Protein AF-A0A4U0TTT6-F1 (afdb_monomer)

Foldseek 3Di:
DPPPPQDFDKDKDFAFDADPDDDPPPDDQAPDDDVPDPVSVVRGDPVSVCVVRNHGPDMDMDGGGPFKDKDAQQFQPQEDAPPDPGAGFRIWIFTFLVSDDPVVSVVLVVLRHNHRLAGRDPGTGQTQEGEHEDEDPDDLVVRVVSQCRVVVSSQVNVLVVCCVPANCPGPVSVVQAPDQRHWYWGDYPPDIDIDGDGHHDDDPPPPDDDDDDDDD

Organism: NCBI:txid329885

pLDDT: mean 70.49, std 16.92, range [26.78, 95.12]

Structure (mmCIF, N/CA/C/O backbone):
data_AF-A0A4U0TTT6-F1
#
_entry.id   AF-A0A4U0TTT6-F1
#
loop_
_atom_site.group_PDB
_atom_site.id
_atom_site.type_symbol
_atom_site.label_atom_id
_atom_site.label_alt_id
_atom_site.label_comp_id
_atom_site.label_asym_id
_atom_site.label_entity_id
_atom_site.label_seq_id
_atom_site.pdbx_PDB_ins_code
_atom_site.Cartn_x
_atom_site.Cartn_y
_atom_site.Cartn_z
_atom_site.occupancy
_atom_site.B_iso_or_equiv
_atom_site.auth_seq_id
_atom_site.auth_comp_id
_atom_site.auth_asym_id
_atom_site.auth_atom_id
_atom_site.pdbx_PDB_model_num
ATOM 1 N N . MET A 1 1 ? -10.712 29.865 -13.282 1.00 30.67 1 MET A N 1
ATOM 2 C CA . MET A 1 1 ? -10.961 28.635 -14.059 1.00 30.67 1 MET A CA 1
ATOM 3 C C . MET A 1 1 ? -11.487 27.604 -13.087 1.00 30.67 1 MET A C 1
ATOM 5 O O . MET A 1 1 ? -10.762 27.211 -12.186 1.00 30.67 1 MET A O 1
ATOM 9 N N . THR A 1 2 ? -12.772 27.286 -13.191 1.00 28.33 2 THR A N 1
ATOM 10 C CA . THR A 1 2 ? -13.423 26.184 -12.476 1.00 28.33 2 THR A CA 1
ATOM 11 C C . THR A 1 2 ? -12.674 24.895 -12.798 1.00 28.33 2 THR A C 1
ATOM 13 O O . THR A 1 2 ? -12.547 24.550 -13.972 1.00 28.33 2 THR A O 1
ATOM 16 N N . GLY A 1 3 ? -12.092 24.268 -11.772 1.00 35.72 3 GLY A N 1
ATOM 17 C CA . GLY A 1 3 ? -11.336 23.026 -11.905 1.00 35.72 3 GLY A CA 1
ATOM 18 C C . GLY A 1 3 ? -12.188 21.958 -12.578 1.00 35.72 3 GLY A C 1
ATOM 19 O O . GLY A 1 3 ? -13.399 21.916 -12.368 1.00 35.72 3 GLY A O 1
ATOM 20 N N . LEU A 1 4 ? -11.554 21.142 -13.421 1.00 39.94 4 LEU A N 1
ATOM 21 C CA . LEU A 1 4 ? -12.125 19.883 -13.886 1.00 39.94 4 LEU A CA 1
ATOM 22 C C . LEU A 1 4 ? -12.712 19.176 -12.664 1.00 39.94 4 LEU A C 1
ATOM 24 O O . LEU A 1 4 ? -11.971 18.826 -11.751 1.00 39.94 4 LEU A O 1
ATOM 28 N N . ASN A 1 5 ? -14.040 19.092 -12.613 1.00 41.72 5 ASN A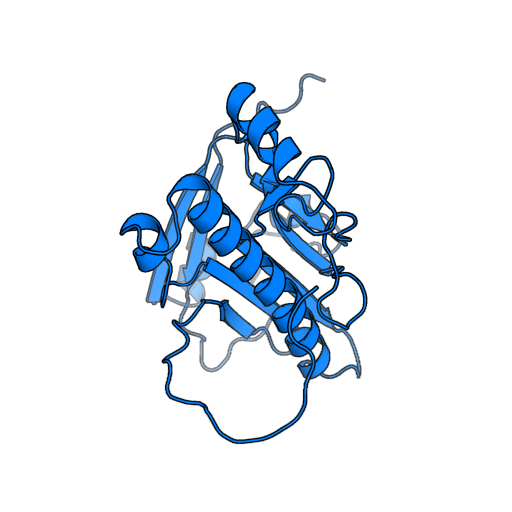 N 1
ATOM 29 C CA . ASN A 1 5 ? -14.749 18.428 -11.533 1.00 41.72 5 ASN A CA 1
ATOM 30 C C . ASN A 1 5 ? -14.161 17.024 -11.369 1.00 41.72 5 ASN A C 1
ATOM 32 O O . ASN A 1 5 ? -14.009 16.331 -12.372 1.00 41.72 5 ASN A O 1
ATOM 36 N N . ASP A 1 6 ? -13.843 16.643 -10.130 1.00 51.12 6 ASP A N 1
ATOM 37 C CA . ASP A 1 6 ? -13.525 15.278 -9.706 1.00 51.12 6 ASP A CA 1
ATOM 38 C C . ASP A 1 6 ? -14.634 14.326 -10.177 1.00 51.12 6 ASP A C 1
ATOM 40 O O . ASP A 1 6 ? -15.647 14.118 -9.505 1.00 51.12 6 ASP A O 1
ATOM 44 N N . ILE A 1 7 ? -14.478 13.776 -11.377 1.00 52.84 7 ILE A N 1
ATOM 45 C CA . ILE A 1 7 ? -15.320 12.692 -11.874 1.00 52.84 7 ILE A CA 1
ATOM 46 C C . ILE A 1 7 ? -14.776 11.406 -11.245 1.00 52.84 7 ILE A C 1
ATOM 48 O O . ILE A 1 7 ? -13.580 11.296 -10.984 1.00 52.84 7 ILE A O 1
ATOM 52 N N . ALA A 1 8 ? -15.629 10.422 -10.966 1.00 54.25 8 ALA A N 1
ATOM 53 C CA . ALA A 1 8 ? -15.164 9.137 -10.454 1.00 54.25 8 ALA A CA 1
ATOM 54 C C . ALA A 1 8 ? -14.109 8.529 -11.395 1.00 54.25 8 ALA A C 1
ATOM 56 O O . ALA A 1 8 ? -14.378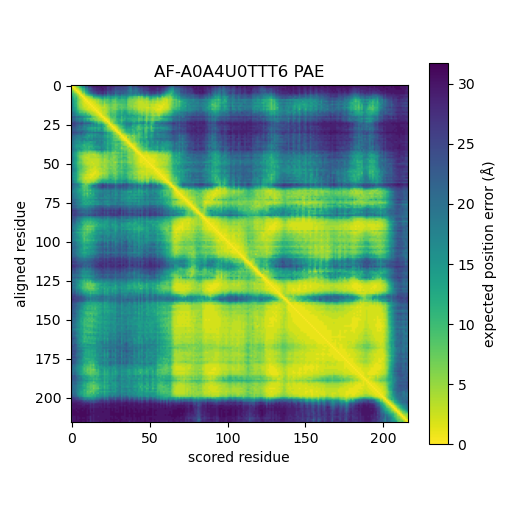 8.305 -12.577 1.00 54.25 8 ALA A O 1
ATOM 57 N N . HIS A 1 9 ? -12.914 8.268 -10.867 1.00 55.91 9 HIS A N 1
ATOM 58 C CA . HIS A 1 9 ? -11.825 7.656 -11.613 1.00 55.91 9 HIS A CA 1
ATOM 59 C C . HIS A 1 9 ? -11.812 6.156 -11.311 1.00 55.91 9 HIS A C 1
ATOM 61 O O . HIS A 1 9 ? -11.867 5.725 -10.161 1.00 55.91 9 HIS A O 1
ATOM 67 N N . THR A 1 10 ? -11.761 5.340 -12.360 1.00 61.38 10 THR A N 1
ATOM 68 C CA . THR A 1 10 ? -11.568 3.896 -12.206 1.00 61.38 10 THR A CA 1
ATOM 69 C C . THR A 1 10 ? -10.085 3.605 -12.321 1.00 61.38 10 THR A C 1
ATOM 71 O O . THR A 1 10 ? -9.494 3.814 -13.380 1.00 61.38 10 THR A O 1
ATOM 74 N N . TYR A 1 11 ? -9.487 3.128 -11.234 1.00 65.38 11 TYR A N 1
ATOM 75 C CA . TYR A 1 11 ? -8.113 2.646 -11.249 1.00 65.38 11 TYR A CA 1
ATOM 76 C C . TYR A 1 11 ? -8.135 1.159 -11.573 1.00 65.38 11 TYR A C 1
ATOM 78 O O . TYR A 1 11 ? -8.713 0.380 -10.822 1.00 65.38 11 TYR A O 1
ATOM 86 N N . ALA A 1 12 ? -7.525 0.773 -12.689 1.00 64.31 12 ALA A N 1
ATOM 87 C CA . ALA A 1 12 ? -7.397 -0.619 -13.097 1.00 64.31 12 ALA A CA 1
ATOM 88 C C . ALA A 1 12 ? -5.929 -1.047 -13.030 1.00 64.31 12 ALA A C 1
ATOM 90 O O . ALA A 1 12 ? -5.052 -0.391 -13.596 1.00 64.31 12 ALA A O 1
ATOM 91 N N . PHE A 1 13 ? -5.675 -2.151 -12.338 1.00 71.56 13 PHE A N 1
ATOM 92 C CA . PHE A 1 13 ? -4.390 -2.827 -12.293 1.00 71.56 13 PHE A CA 1
ATOM 93 C C . PHE A 1 13 ? -4.430 -4.004 -13.257 1.00 71.56 13 PHE A C 1
ATOM 95 O O . PHE A 1 13 ? -5.301 -4.864 -13.158 1.00 71.56 13 PHE A O 1
ATOM 102 N N . TYR A 1 14 ? -3.466 -4.051 -14.171 1.00 70.44 14 TYR A N 1
ATOM 103 C CA . TYR A 1 14 ? -3.305 -5.147 -15.118 1.00 70.44 14 TYR A CA 1
ATOM 104 C C . TYR A 1 14 ? -1.979 -5.849 -14.850 1.00 70.44 14 TYR A C 1
ATOM 106 O O . TYR A 1 14 ? -0.920 -5.221 -14.882 1.00 70.44 14 TYR A O 1
ATOM 114 N N . LEU A 1 15 ? -2.039 -7.154 -14.598 1.00 74.31 15 LEU A N 1
ATOM 115 C CA . LEU A 1 15 ? -0.875 -8.027 -14.562 1.00 74.31 15 LEU A CA 1
ATOM 116 C C . LEU A 1 15 ? -0.721 -8.665 -15.939 1.00 74.31 15 LEU A C 1
ATOM 118 O O . LEU A 1 15 ? -1.573 -9.443 -16.367 1.00 74.31 15 LEU A O 1
ATOM 122 N N . LEU A 1 16 ? 0.358 -8.324 -16.632 1.00 75.25 16 LEU A N 1
ATOM 123 C CA . LEU A 1 16 ? 0.606 -8.745 -18.009 1.00 75.25 16 LEU A CA 1
ATOM 124 C C . LEU A 1 16 ? 1.726 -9.790 -18.048 1.00 75.25 16 LEU A C 1
ATOM 126 O O . LEU A 1 16 ? 2.652 -9.708 -17.234 1.00 75.25 16 LEU A O 1
ATOM 130 N N . PRO A 1 17 ? 1.655 -10.772 -18.966 1.00 70.31 17 PRO A N 1
ATOM 131 C CA . PRO A 1 17 ? 2.768 -11.683 -19.185 1.00 70.31 17 PRO A CA 1
ATOM 132 C C . PRO A 1 17 ? 3.961 -10.869 -19.683 1.00 70.31 17 PRO A C 1
ATOM 134 O O . PRO A 1 17 ? 3.810 -10.023 -20.561 1.00 70.31 17 PRO A O 1
ATOM 137 N N . GLN A 1 18 ? 5.144 -11.098 -19.116 1.00 69.38 18 GLN A N 1
ATOM 138 C CA . GLN A 1 18 ? 6.355 -10.455 -19.610 1.00 69.38 18 GLN A CA 1
ATOM 139 C C . GLN A 1 18 ? 6.799 -11.162 -20.901 1.00 69.38 18 GLN A C 1
ATOM 141 O O . GLN A 1 18 ? 7.086 -12.358 -20.845 1.00 69.38 18 GLN A O 1
ATOM 146 N N . PRO A 1 19 ? 6.876 -10.467 -22.052 1.00 67.94 19 PRO A N 1
ATOM 147 C CA . PRO A 1 19 ? 7.410 -11.058 -23.274 1.00 67.94 19 PRO A CA 1
ATOM 148 C C . PRO A 1 19 ? 8.896 -11.394 -23.119 1.00 67.94 19 PRO A C 1
ATOM 150 O O . PRO A 1 19 ? 9.637 -10.632 -22.493 1.00 67.94 19 PRO A O 1
ATOM 153 N N . ASP A 1 20 ? 9.350 -12.461 -23.781 1.00 66.56 20 ASP A N 1
ATOM 154 C CA . ASP A 1 20 ? 10.756 -12.900 -23.761 1.00 66.56 20 ASP A CA 1
ATOM 155 C C . ASP A 1 20 ? 11.745 -11.798 -24.202 1.00 66.56 20 ASP A C 1
ATOM 157 O O . ASP A 1 20 ? 12.902 -11.802 -23.793 1.00 66.56 20 ASP A O 1
ATOM 161 N N . ASN A 1 21 ? 11.286 -10.816 -24.992 1.00 61.28 21 ASN A N 1
ATOM 162 C C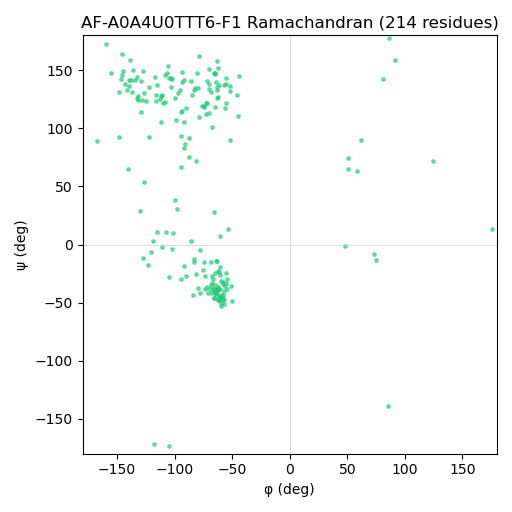A . ASN A 1 21 ? 12.080 -9.694 -25.508 1.00 61.28 21 ASN A CA 1
ATOM 163 C C . ASN A 1 21 ? 11.443 -8.323 -25.205 1.00 61.28 21 ASN A C 1
ATOM 165 O O . ASN A 1 21 ? 11.227 -7.507 -26.102 1.00 61.28 21 ASN A O 1
ATOM 169 N N . PHE A 1 22 ? 11.127 -8.044 -23.939 1.00 57.69 22 PHE A N 1
ATOM 170 C CA . PHE A 1 22 ? 10.598 -6.734 -23.547 1.00 57.69 22 PHE A CA 1
ATOM 171 C C . PHE A 1 22 ? 11.708 -5.674 -23.421 1.00 57.69 22 PHE A C 1
ATOM 173 O O . PHE A 1 22 ? 12.510 -5.710 -22.489 1.00 57.69 22 PHE A O 1
ATOM 180 N N . THR A 1 23 ? 11.747 -4.699 -24.338 1.00 55.53 23 THR A N 1
ATOM 181 C CA . THR A 1 23 ? 12.685 -3.560 -24.283 1.00 55.53 23 THR A CA 1
ATOM 182 C C . THR A 1 23 ? 11.966 -2.215 -24.437 1.00 55.53 23 THR A C 1
ATOM 184 O O . THR A 1 23 ? 11.431 -1.870 -25.493 1.00 55.53 23 THR A O 1
ATOM 187 N N . LEU A 1 24 ? 11.985 -1.415 -23.366 1.00 52.53 24 LEU A N 1
ATOM 188 C CA . LEU A 1 24 ? 11.676 0.020 -23.407 1.00 52.53 2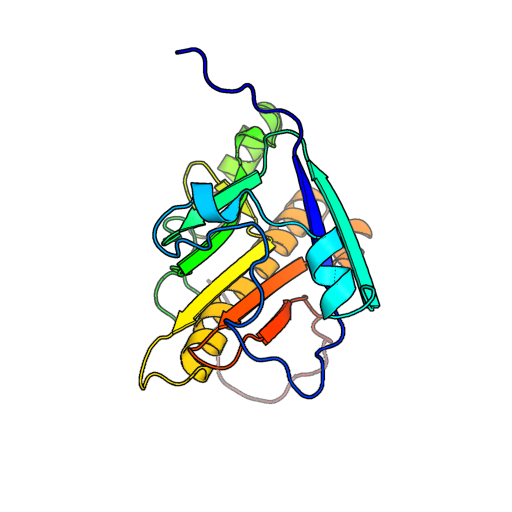4 LEU A CA 1
ATOM 189 C C . LEU A 1 24 ? 12.862 0.720 -24.104 1.00 52.53 24 LEU A C 1
ATOM 191 O O . LEU A 1 24 ? 13.983 0.545 -23.627 1.00 52.53 24 LEU A O 1
ATOM 195 N N . PRO A 1 25 ? 12.683 1.450 -25.229 1.00 53.69 25 PRO A N 1
ATOM 196 C CA . PRO A 1 25 ? 11.592 2.395 -25.480 1.00 53.69 25 PRO A CA 1
ATOM 197 C C . PRO A 1 25 ? 10.874 2.198 -26.835 1.00 53.69 25 PRO A C 1
ATOM 199 O O . PRO A 1 25 ? 10.401 3.166 -27.420 1.00 53.69 25 PRO A O 1
ATOM 202 N N . SER A 1 26 ? 10.818 0.981 -27.383 1.00 48.72 26 SER A N 1
ATOM 203 C CA . SER A 1 26 ? 10.314 0.779 -28.757 1.00 48.72 26 SER A CA 1
ATOM 204 C C . SER A 1 26 ? 8.811 1.037 -28.946 1.00 48.72 26 SER A C 1
ATOM 206 O O . SER A 1 26 ? 8.369 1.194 -30.083 1.00 48.72 26 SER A O 1
ATOM 208 N N . TRP A 1 27 ? 8.030 1.117 -27.864 1.00 54.12 27 TRP A N 1
ATOM 209 C CA . TRP A 1 27 ? 6.578 1.254 -27.931 1.00 54.12 27 TRP A CA 1
ATOM 210 C C . TRP A 1 27 ? 6.115 2.642 -27.472 1.00 54.12 27 TRP A C 1
ATOM 212 O O . TRP A 1 27 ? 6.364 3.089 -26.350 1.00 54.12 27 TRP A O 1
ATOM 222 N N . ASP A 1 28 ? 5.425 3.338 -28.372 1.00 55.56 28 ASP A N 1
ATOM 223 C CA . ASP A 1 28 ? 4.830 4.646 -28.132 1.00 55.56 28 ASP A CA 1
ATOM 224 C C . ASP A 1 28 ? 3.385 4.470 -27.660 1.00 55.56 28 ASP A C 1
ATOM 226 O O . ASP A 1 28 ? 2.428 4.536 -28.433 1.00 55.56 28 ASP A O 1
ATOM 230 N N . ALA A 1 29 ? 3.242 4.221 -26.361 1.00 53.25 29 ALA A N 1
ATOM 231 C CA . ALA A 1 29 ? 1.991 3.943 -25.661 1.00 53.25 29 ALA A CA 1
ATOM 232 C C . ALA A 1 29 ? 0.924 5.061 -25.708 1.00 53.25 29 ALA A C 1
ATOM 234 O O . ALA A 1 29 ? -0.061 4.981 -24.972 1.00 53.25 29 ALA A O 1
ATOM 235 N N . GLY A 1 30 ? 1.137 6.124 -26.493 1.00 52.53 30 GLY A N 1
ATOM 236 C CA . GLY A 1 30 ? 0.323 7.339 -26.448 1.00 52.53 30 GLY A CA 1
ATOM 237 C C . GLY A 1 30 ? 0.748 8.518 -27.334 1.00 52.53 30 GLY A C 1
ATOM 238 O O . GLY A 1 30 ? 0.228 9.613 -27.138 1.00 52.53 30 GLY A O 1
ATOM 239 N N . ARG A 1 31 ? 1.656 8.348 -28.304 1.00 50.28 31 ARG A N 1
ATOM 240 C CA . ARG A 1 31 ? 2.187 9.414 -29.182 1.00 50.28 31 ARG A CA 1
ATOM 241 C C . ARG A 1 31 ? 2.865 10.571 -28.454 1.00 50.28 31 ARG A C 1
ATOM 243 O O . ARG A 1 31 ? 2.441 11.718 -28.567 1.00 50.28 31 ARG A O 1
ATOM 250 N N . GLY A 1 32 ? 3.955 10.265 -27.753 1.00 52.38 32 GLY A N 1
ATOM 251 C CA . GLY A 1 32 ? 4.847 11.266 -27.161 1.00 52.38 32 GLY A CA 1
ATOM 252 C C . GLY A 1 32 ? 5.046 11.078 -25.665 1.00 52.38 32 GLY A C 1
ATOM 253 O O . GLY A 1 32 ? 4.577 11.876 -24.854 1.00 52.38 32 GLY A O 1
ATOM 254 N N . TYR A 1 33 ? 5.785 10.034 -25.290 1.00 47.34 33 TYR A N 1
ATOM 255 C CA . TYR A 1 33 ? 6.243 9.858 -23.917 1.00 47.34 33 TYR A CA 1
ATOM 256 C C . TYR A 1 33 ? 7.266 10.950 -23.558 1.00 47.34 33 TYR A C 1
ATOM 258 O O . TYR A 1 33 ? 8.436 10.881 -23.931 1.00 47.34 33 TYR A O 1
ATOM 266 N N . ASN A 1 34 ? 6.822 11.979 -22.831 1.00 50.12 34 ASN A N 1
ATOM 267 C CA . ASN A 1 34 ? 7.705 12.951 -22.193 1.00 50.12 34 ASN A CA 1
ATOM 268 C C . ASN A 1 34 ? 7.866 12.573 -20.708 1.00 50.12 34 ASN A C 1
ATOM 270 O O . ASN A 1 34 ? 6.935 12.795 -19.928 1.00 50.12 34 ASN A O 1
ATOM 274 N N . PRO A 1 35 ? 9.032 12.053 -20.279 1.00 49.06 35 PRO A N 1
ATOM 275 C CA . PRO A 1 35 ? 9.234 11.587 -18.905 1.00 49.06 35 PRO A CA 1
ATOM 276 C C . PRO A 1 35 ? 9.128 12.703 -17.850 1.00 49.06 35 PRO A C 1
ATOM 278 O O . PRO A 1 35 ? 8.989 12.404 -16.662 1.00 49.06 35 PRO A O 1
ATOM 281 N N . VAL A 1 36 ? 9.166 13.972 -18.276 1.00 44.31 36 VAL A N 1
ATOM 282 C CA . VAL A 1 36 ? 9.192 15.166 -17.419 1.00 44.31 36 VAL A CA 1
ATOM 283 C C . VAL A 1 36 ? 7.787 15.715 -17.124 1.00 44.31 36 VAL A C 1
ATOM 285 O O . VAL A 1 36 ? 7.613 16.448 -16.155 1.00 44.31 36 VAL A O 1
ATOM 288 N N . SER A 1 37 ? 6.761 15.360 -17.911 1.00 48.56 37 SER A N 1
ATOM 289 C CA . SER A 1 37 ? 5.405 15.913 -17.761 1.00 48.56 37 SER A CA 1
ATOM 290 C C . SER A 1 37 ? 4.394 14.867 -17.296 1.00 48.56 37 SER A C 1
ATOM 292 O O . SER A 1 37 ? 4.188 13.851 -17.957 1.00 48.56 37 SER A O 1
ATOM 294 N N . VAL A 1 38 ? 3.691 15.154 -16.195 1.00 49.94 38 VAL A N 1
ATOM 295 C CA . VAL A 1 38 ? 2.564 14.339 -15.697 1.00 49.94 38 VAL A CA 1
ATOM 296 C C . VAL A 1 38 ? 1.465 14.209 -16.764 1.00 49.94 38 VAL A C 1
ATOM 298 O O . VAL A 1 38 ? 0.886 13.139 -16.915 1.00 49.94 38 VAL A O 1
ATOM 301 N N . TYR A 1 39 ? 1.249 15.243 -17.585 1.00 46.56 39 TYR A N 1
ATOM 302 C CA . TYR A 1 39 ? 0.258 15.221 -18.668 1.00 46.56 39 TYR A CA 1
ATOM 303 C C . TYR A 1 39 ? 0.597 14.227 -19.787 1.00 46.56 39 TYR A C 1
ATOM 305 O O . TYR A 1 39 ? -0.307 13.659 -20.391 1.00 46.56 39 TYR A O 1
ATOM 313 N N . ALA A 1 40 ? 1.881 13.956 -20.038 1.00 48.69 40 ALA A N 1
ATOM 314 C CA . ALA A 1 40 ? 2.290 12.959 -21.029 1.00 48.69 40 ALA A CA 1
ATOM 315 C C . ALA A 1 40 ? 2.075 11.512 -20.544 1.00 48.69 40 ALA A C 1
ATOM 317 O O . ALA A 1 40 ? 2.063 10.590 -21.354 1.00 48.69 40 ALA A O 1
ATOM 318 N N . ARG A 1 41 ? 1.861 11.305 -19.233 1.00 53.22 41 ARG A N 1
ATOM 319 C CA . ARG A 1 41 ? 1.499 10.002 -18.648 1.00 53.22 41 ARG A CA 1
ATOM 320 C C . ARG A 1 41 ? -0.002 9.705 -18.737 1.00 53.22 41 ARG A C 1
ATOM 322 O O . ARG A 1 41 ? -0.398 8.561 -18.555 1.00 53.22 41 ARG A O 1
ATOM 329 N N . MET A 1 42 ? -0.829 10.714 -19.027 1.00 50.12 42 MET A N 1
ATOM 330 C CA . MET A 1 42 ? -2.292 10.587 -19.075 1.00 50.12 42 MET A CA 1
ATOM 331 C C . MET A 1 42 ? -2.830 10.041 -20.406 1.00 50.12 42 MET A C 1
ATOM 333 O O . MET A 1 42 ? -3.993 9.658 -20.460 1.00 50.12 42 MET A O 1
ATOM 337 N N . ASN A 1 43 ? -2.017 9.972 -21.469 1.00 56.66 43 ASN A N 1
ATOM 338 C CA . ASN A 1 43 ? -2.444 9.454 -22.778 1.00 56.66 43 ASN A CA 1
ATOM 339 C C . ASN A 1 43 ? -2.046 7.984 -23.006 1.00 56.66 43 ASN A C 1
ATOM 341 O O . ASN A 1 43 ? -1.751 7.586 -24.130 1.00 56.66 43 ASN A O 1
ATOM 345 N N . LEU A 1 44 ? -1.983 7.189 -21.934 1.00 63.69 44 LEU A N 1
ATOM 346 C CA . LEU A 1 44 ? -1.646 5.770 -22.003 1.00 63.69 44 LEU A CA 1
ATOM 347 C C . LEU A 1 44 ? -2.826 4.968 -22.571 1.00 63.69 44 LEU A C 1
ATOM 349 O O . LEU A 1 44 ? -3.887 4.894 -21.952 1.00 63.69 44 LEU A O 1
ATOM 353 N N . SER A 1 45 ? -2.632 4.310 -23.714 1.00 68.94 45 SER A N 1
ATOM 354 C CA . SER A 1 45 ? -3.621 3.375 -24.262 1.00 68.94 45 SER A CA 1
ATOM 355 C C . SER A 1 45 ? -3.359 1.948 -23.782 1.00 68.94 45 SER A C 1
ATOM 357 O O . SER A 1 45 ? -2.466 1.260 -24.277 1.00 68.94 45 SER A O 1
ATOM 359 N N . VAL A 1 46 ? -4.189 1.473 -22.850 1.00 69.56 46 VAL A N 1
ATOM 360 C CA . VAL A 1 46 ? -4.154 0.084 -22.355 1.00 69.56 46 VAL A CA 1
ATOM 361 C C . VAL A 1 46 ? -4.444 -0.917 -23.481 1.00 69.56 46 VAL A C 1
ATOM 363 O O . VAL A 1 46 ? -3.797 -1.954 -23.572 1.00 69.56 46 VAL A O 1
ATOM 366 N N . GLY A 1 47 ? -5.363 -0.586 -24.394 1.00 69.56 47 GLY A N 1
ATOM 367 C CA . GLY A 1 47 ? -5.651 -1.432 -25.554 1.00 69.56 47 GLY A CA 1
ATOM 368 C C . GLY A 1 47 ? -4.447 -1.578 -26.487 1.00 69.56 47 GLY A C 1
ATOM 369 O O . GLY A 1 47 ? -4.165 -2.681 -26.942 1.00 69.56 47 GLY A O 1
ATOM 370 N N . ALA A 1 48 ? -3.698 -0.494 -26.721 1.00 69.88 48 ALA A N 1
ATOM 371 C CA . ALA A 1 48 ? -2.458 -0.561 -27.498 1.00 69.88 48 ALA A CA 1
ATOM 372 C C . ALA A 1 48 ? -1.388 -1.391 -26.775 1.00 69.88 48 ALA A C 1
ATOM 374 O O . ALA A 1 48 ? -0.700 -2.182 -27.407 1.00 69.88 48 ALA A O 1
ATOM 375 N N . MET A 1 49 ? -1.299 -1.273 -25.447 1.00 70.81 49 MET A N 1
ATOM 376 C CA . MET A 1 49 ? -0.402 -2.103 -24.644 1.00 70.81 49 MET A CA 1
ATOM 377 C C . MET A 1 49 ? -0.717 -3.597 -24.811 1.00 70.81 49 MET A C 1
ATOM 379 O O . MET A 1 49 ? 0.197 -4.380 -25.040 1.00 70.81 49 MET A O 1
ATOM 383 N N . PHE A 1 50 ? -1.992 -3.996 -24.762 1.00 77.12 50 PHE A N 1
ATOM 384 C CA . PHE A 1 50 ? -2.392 -5.405 -24.894 1.00 77.12 50 PHE A CA 1
ATOM 385 C C . PHE A 1 50 ? -2.154 -5.993 -26.287 1.00 77.12 50 PHE A C 1
ATOM 387 O O . PHE A 1 50 ? -1.962 -7.201 -26.403 1.00 77.12 50 PHE A O 1
ATOM 394 N N . VAL A 1 51 ? -2.154 -5.172 -27.343 1.00 72.19 51 VAL A N 1
ATOM 395 C CA . VAL A 1 51 ? -1.761 -5.627 -28.688 1.00 72.19 51 VAL A CA 1
ATOM 396 C C . VAL A 1 51 ? -0.294 -6.058 -28.704 1.00 72.19 51 VAL A C 1
ATOM 398 O O . VAL A 1 51 ? 0.034 -7.065 -29.324 1.00 72.19 51 VAL A O 1
ATOM 401 N N . GLU A 1 52 ? 0.568 -5.333 -27.991 1.00 71.06 52 GLU A N 1
ATOM 402 C CA . GLU A 1 52 ? 2.015 -5.570 -27.989 1.00 71.06 52 GLU A CA 1
ATOM 403 C C . GLU A 1 52 ? 2.445 -6.662 -27.004 1.00 71.06 52 GLU A C 1
ATOM 405 O O . GLU A 1 52 ? 3.272 -7.510 -27.331 1.00 71.06 52 GLU A O 1
ATOM 410 N N . VAL A 1 53 ? 1.899 -6.654 -25.783 1.00 71.75 53 VAL A N 1
ATOM 411 C CA . VAL A 1 53 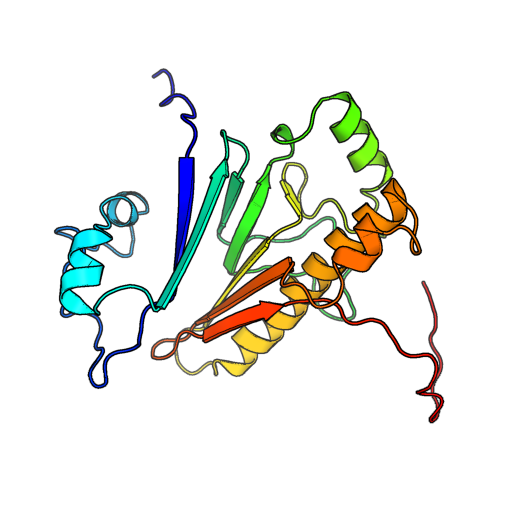? 2.331 -7.577 -24.714 1.00 71.75 53 VAL A CA 1
ATOM 412 C C . VAL A 1 53 ? 1.378 -8.754 -24.500 1.00 71.75 53 VAL A C 1
ATOM 414 O O . VAL A 1 53 ? 1.661 -9.637 -23.695 1.00 71.75 53 VAL A O 1
ATOM 417 N N . GLY A 1 54 ? 0.258 -8.788 -25.223 1.00 75.88 54 GLY A N 1
ATOM 418 C CA . GLY A 1 54 ? -0.797 -9.782 -25.057 1.00 75.88 54 GLY A CA 1
ATOM 419 C C . GLY A 1 54 ? -1.827 -9.413 -23.986 1.00 75.88 54 GLY A C 1
ATOM 420 O O . GLY A 1 54 ? -1.755 -8.375 -23.324 1.00 75.88 54 GLY A O 1
ATOM 421 N N . ALA A 1 55 ? -2.831 -10.278 -23.835 1.00 80.75 55 ALA A N 1
ATOM 422 C CA . ALA A 1 55 ? -3.905 -10.086 -22.866 1.00 80.75 55 ALA A CA 1
ATOM 423 C C . ALA A 1 55 ? -3.387 -10.165 -21.413 1.00 80.75 55 ALA A C 1
ATOM 425 O O . ALA A 1 55 ? -2.463 -10.936 -21.135 1.00 80.75 55 ALA A O 1
ATOM 426 N N . PRO A 1 56 ? -3.988 -9.415 -20.468 1.00 81.00 56 PRO A N 1
ATOM 427 C CA . PRO A 1 56 ? -3.630 -9.512 -19.058 1.00 81.00 56 PRO A CA 1
ATOM 428 C C . PRO A 1 56 ? -3.894 -10.920 -18.515 1.00 81.00 56 PRO A C 1
ATOM 430 O O . PRO A 1 56 ? -4.943 -11.509 -18.771 1.00 81.00 56 PRO A O 1
ATOM 433 N N . ILE A 1 57 ? -2.950 -11.435 -17.725 1.00 82.25 57 ILE A N 1
ATOM 434 C CA . ILE A 1 57 ? -3.100 -12.682 -16.957 1.00 82.25 57 ILE A CA 1
ATOM 435 C C . ILE A 1 57 ? -4.117 -12.475 -15.832 1.00 82.25 57 ILE A C 1
ATOM 437 O O . ILE A 1 57 ? -4.901 -13.365 -15.517 1.00 82.25 57 ILE A O 1
ATOM 441 N N . ALA A 1 58 ? -4.093 -11.293 -15.220 1.00 66.75 58 ALA A N 1
ATOM 442 C CA . ALA A 1 58 ? -5.059 -10.881 -14.220 1.00 66.75 58 ALA A CA 1
ATOM 443 C C . ALA A 1 58 ? -5.327 -9.386 -14.357 1.00 66.75 58 ALA A C 1
ATOM 445 O O . ALA A 1 58 ? -4.452 -8.610 -14.749 1.00 66.75 58 ALA A O 1
ATOM 446 N N . ALA A 1 59 ? -6.539 -8.985 -14.014 1.00 69.06 59 ALA A N 1
ATOM 447 C CA . ALA A 1 59 ? -6.907 -7.593 -13.900 1.00 69.06 59 ALA A CA 1
ATOM 448 C C . ALA A 1 59 ? -7.798 -7.433 -12.679 1.00 69.06 59 ALA A C 1
ATOM 450 O O . ALA A 1 59 ? -8.648 -8.284 -12.422 1.00 69.06 59 ALA A O 1
ATOM 451 N N . ASP A 1 60 ? -7.608 -6.341 -11.960 1.00 61.03 60 ASP A N 1
ATOM 452 C CA . ASP A 1 60 ? -8.552 -5.903 -10.946 1.00 61.03 60 ASP A CA 1
ATOM 453 C C . ASP A 1 60 ? -8.750 -4.400 -11.090 1.00 61.03 60 ASP A C 1
ATOM 455 O O . ASP A 1 60 ? -7.859 -3.687 -11.561 1.00 61.03 60 ASP A O 1
ATOM 459 N N . TYR A 1 61 ? -9.926 -3.907 -10.738 1.00 59.88 61 TYR A N 1
ATOM 460 C CA . TYR A 1 61 ? -10.204 -2.486 -10.805 1.00 59.88 61 TYR A CA 1
ATOM 461 C C . TYR A 1 61 ? -10.972 -2.023 -9.583 1.00 59.88 61 TYR A C 1
ATOM 463 O O . TYR A 1 61 ? -11.893 -2.668 -9.091 1.00 59.88 61 TYR A O 1
ATOM 471 N N . PHE A 1 62 ? -10.607 -0.835 -9.130 1.00 58.53 62 PHE A N 1
ATOM 472 C CA . PHE A 1 62 ? -11.242 -0.166 -8.017 1.00 58.53 62 PHE A CA 1
ATOM 473 C C . PHE A 1 62 ? -11.976 1.057 -8.574 1.00 58.53 62 PHE A C 1
ATOM 475 O O . PHE A 1 62 ? -11.330 2.041 -8.958 1.00 58.53 62 PHE A O 1
ATOM 482 N N . PRO A 1 63 ? -13.317 1.016 -8.679 1.00 48.25 63 PRO A N 1
ATOM 483 C CA . PRO A 1 63 ? -14.092 2.206 -8.988 1.00 48.25 63 PRO A CA 1
ATOM 484 C C . PRO A 1 63 ? -14.094 3.094 -7.741 1.00 48.25 63 PRO A C 1
ATOM 486 O O . PRO A 1 63 ? -14.664 2.714 -6.719 1.00 48.25 63 PRO A O 1
ATOM 489 N N . PHE A 1 64 ? -13.441 4.258 -7.787 1.00 59.53 64 PHE A N 1
ATOM 490 C CA . PHE A 1 64 ? -13.412 5.162 -6.638 1.00 59.53 64 PHE A CA 1
ATOM 491 C C . PHE A 1 64 ? -13.726 6.606 -7.043 1.00 59.53 64 PHE A C 1
ATOM 493 O O . PHE A 1 64 ? -13.121 7.200 -7.934 1.00 59.53 64 PHE A O 1
ATOM 500 N N . VAL A 1 65 ? -14.720 7.180 -6.371 1.00 50.09 65 VAL A N 1
ATOM 501 C CA . VAL A 1 65 ? -15.122 8.585 -6.504 1.00 50.09 65 VAL A CA 1
ATOM 502 C C . VAL A 1 65 ? -14.067 9.433 -5.795 1.00 50.09 65 VAL A C 1
ATOM 504 O O . VAL A 1 65 ? -13.875 9.185 -4.621 1.00 50.09 65 VAL A O 1
ATOM 507 N N . GLY A 1 66 ? -13.357 10.354 -6.466 1.00 59.09 66 GLY A N 1
ATOM 508 C CA . GLY A 1 66 ? -12.614 11.520 -5.915 1.00 59.09 66 GLY A CA 1
ATOM 509 C C . GLY A 1 66 ? -11.657 11.383 -4.708 1.00 59.09 66 GLY A C 1
ATOM 510 O O . GLY A 1 66 ? -11.062 12.369 -4.286 1.00 59.09 66 GLY A O 1
ATOM 511 N N . TYR A 1 67 ? -11.493 10.204 -4.115 1.00 70.12 67 TYR A N 1
ATOM 512 C CA . TYR A 1 67 ? -10.957 10.045 -2.763 1.00 70.12 67 TYR A CA 1
ATOM 513 C C . TYR A 1 67 ? -9.618 9.311 -2.721 1.00 70.12 67 TYR A C 1
ATOM 515 O O . TYR A 1 67 ? -9.148 8.941 -1.647 1.00 70.12 67 TYR A O 1
ATOM 523 N N . ILE A 1 68 ? -8.980 9.105 -3.873 1.00 72.62 68 ILE A N 1
ATOM 524 C CA . ILE A 1 68 ? -7.612 8.595 -3.957 1.00 72.62 68 ILE A CA 1
ATOM 525 C C . ILE A 1 68 ? -6.656 9.780 -4.080 1.00 72.62 68 ILE A C 1
ATOM 527 O O . ILE A 1 68 ? -6.891 10.733 -4.818 1.00 72.62 68 ILE A O 1
ATOM 531 N N . GLY A 1 69 ? -5.591 9.752 -3.289 1.00 71.94 69 GLY A N 1
ATOM 532 C CA . GLY A 1 69 ? -4.528 10.741 -3.322 1.00 71.94 69 GLY A CA 1
ATOM 533 C C . GLY A 1 69 ? -3.219 10.095 -3.741 1.00 71.94 69 GLY A C 1
ATOM 534 O O . GLY A 1 69 ? -2.778 9.116 -3.137 1.00 71.94 69 GLY A O 1
ATOM 535 N N . GLU A 1 70 ? -2.576 10.687 -4.736 1.00 79.00 70 GLU A N 1
ATOM 536 C CA . GLU A 1 70 ? -1.236 10.322 -5.185 1.00 79.00 70 GLU A CA 1
ATOM 537 C C . GLU A 1 70 ? -0.232 11.348 -4.660 1.00 79.00 70 GLU A C 1
ATOM 539 O O . GLU A 1 70 ? -0.525 12.545 -4.576 1.00 79.00 70 GLU A O 1
ATOM 544 N N . LYS A 1 71 ? 0.969 10.908 -4.280 1.00 73.31 71 LYS A N 1
ATOM 545 C CA . LYS A 1 71 ? 2.043 11.841 -3.919 1.00 73.31 71 LYS A CA 1
ATOM 546 C C . LYS A 1 71 ? 3.409 11.297 -4.268 1.00 73.31 71 LYS A C 1
ATOM 548 O O . LYS A 1 71 ? 3.760 10.188 -3.877 1.00 73.31 71 LYS A O 1
ATOM 553 N N . ILE A 1 72 ? 4.173 12.159 -4.925 1.00 77.06 72 ILE A N 1
ATOM 554 C CA . ILE A 1 72 ? 5.605 12.014 -5.169 1.00 77.06 72 ILE A CA 1
ATOM 555 C C . ILE A 1 72 ? 6.355 12.567 -3.949 1.00 77.06 72 ILE A C 1
ATOM 557 O O . ILE A 1 72 ? 5.923 13.577 -3.388 1.00 77.06 72 ILE A O 1
ATOM 561 N N . HIS A 1 73 ? 7.441 11.914 -3.528 1.00 77.75 73 HIS A N 1
ATOM 562 C CA . HIS A 1 73 ? 8.180 12.231 -2.294 1.00 77.75 73 HIS A CA 1
ATOM 563 C C . HIS A 1 73 ? 7.248 12.315 -1.083 1.00 77.75 73 HIS A C 1
ATOM 565 O O . HIS A 1 73 ? 6.958 13.368 -0.501 1.00 77.75 73 HIS A O 1
ATOM 571 N N . SER A 1 74 ? 6.672 11.166 -0.765 1.00 75.00 74 SER A N 1
ATOM 572 C CA . SER A 1 74 ? 5.645 11.055 0.244 1.00 75.00 74 SER A CA 1
ATOM 573 C C . SER A 1 74 ? 6.257 10.858 1.628 1.00 75.00 74 SER A C 1
ATOM 575 O O . SER A 1 74 ? 6.151 9.775 2.191 1.00 75.00 74 SER A O 1
ATOM 577 N N . GLU A 1 75 ? 6.796 11.916 2.222 1.00 80.19 75 GLU A N 1
ATOM 578 C CA . GLU A 1 75 ? 7.283 11.850 3.602 1.00 80.19 75 GLU A CA 1
ATOM 579 C C . GLU A 1 75 ? 6.133 11.564 4.578 1.00 80.19 75 GLU A C 1
ATOM 581 O O . GLU A 1 75 ? 5.106 12.259 4.583 1.00 80.19 75 GLU A O 1
ATOM 586 N N . TRP A 1 76 ? 6.291 10.523 5.398 1.00 82.44 76 TRP A N 1
ATOM 587 C CA . TRP A 1 76 ? 5.299 10.121 6.390 1.00 82.44 76 TRP A CA 1
ATOM 588 C C . TRP A 1 76 ? 5.627 10.751 7.741 1.00 82.44 76 TRP A C 1
ATOM 590 O O . TRP A 1 76 ? 6.398 10.236 8.545 1.00 82.44 76 TRP A O 1
ATOM 600 N N . VAL A 1 77 ? 5.028 11.913 7.989 1.00 73.94 77 VAL A N 1
ATOM 601 C CA . VAL A 1 77 ? 5.341 12.753 9.154 1.00 73.94 77 VAL A CA 1
ATOM 602 C C . VAL A 1 77 ? 4.646 12.300 10.440 1.00 73.94 77 VAL A C 1
ATOM 604 O O . VAL A 1 77 ? 5.160 12.572 11.528 1.00 73.94 77 VAL A O 1
ATOM 607 N N . ARG A 1 78 ? 3.508 11.601 10.321 1.00 69.06 78 ARG A N 1
ATOM 608 C CA . ARG A 1 78 ? 2.625 11.201 11.434 1.00 69.06 78 ARG A CA 1
ATOM 609 C C . ARG A 1 78 ? 2.667 9.705 11.783 1.00 69.06 78 ARG A C 1
ATOM 611 O O . ARG A 1 78 ? 1.864 9.264 12.591 1.00 69.06 78 ARG A O 1
ATOM 618 N N . CYS A 1 79 ? 3.612 8.943 11.233 1.00 67.62 79 CYS A N 1
ATOM 619 C CA . CYS A 1 79 ? 3.849 7.563 11.659 1.00 67.62 79 CYS A CA 1
ATOM 620 C C . CYS A 1 79 ? 5.082 7.457 12.568 1.00 67.62 79 CYS A C 1
ATOM 622 O O . CYS A 1 79 ? 6.107 8.104 12.323 1.00 67.62 79 CYS A O 1
ATOM 624 N N . GLU A 1 80 ? 5.004 6.593 13.575 1.00 62.94 80 GLU A N 1
ATOM 625 C CA . GLU A 1 80 ? 6.182 6.063 14.258 1.00 62.94 80 GLU A CA 1
ATOM 626 C C . GLU A 1 80 ? 7.039 5.228 13.310 1.00 62.94 80 GLU A C 1
ATOM 628 O O . GLU A 1 80 ? 6.533 4.470 12.474 1.00 62.94 80 GLU A O 1
ATOM 633 N N . SER A 1 81 ? 8.356 5.376 13.429 1.00 59.97 81 SER A N 1
ATOM 634 C CA . SER A 1 81 ? 9.279 4.551 12.671 1.00 59.97 81 SER A CA 1
ATOM 635 C C . SER A 1 81 ? 9.475 3.204 13.362 1.00 59.97 81 SER A C 1
ATOM 637 O O . SER A 1 81 ? 9.698 3.123 14.565 1.00 59.97 81 SER A O 1
ATOM 639 N N . MET A 1 82 ? 9.425 2.114 12.593 1.00 58.31 82 MET A N 1
ATOM 640 C CA . MET A 1 82 ? 9.779 0.784 13.105 1.00 58.31 82 MET A CA 1
ATOM 641 C C . MET A 1 82 ? 11.306 0.622 13.083 1.00 58.31 82 MET A C 1
ATOM 643 O O . MET A 1 82 ? 11.842 -0.040 12.197 1.00 58.31 82 MET A O 1
ATOM 647 N N . GLY A 1 83 ? 12.008 1.323 13.978 1.00 56.69 83 GLY A N 1
ATOM 648 C CA . GLY A 1 83 ? 13.466 1.233 14.178 1.00 56.69 83 GLY A CA 1
ATOM 649 C C . GLY A 1 83 ? 14.361 1.901 13.117 1.00 56.69 83 GLY A C 1
ATOM 650 O O . GLY A 1 83 ? 15.548 2.092 13.366 1.00 56.69 83 GLY A O 1
ATOM 651 N N . ALA A 1 84 ? 13.825 2.290 11.955 1.00 61.34 84 ALA A N 1
ATOM 652 C CA . ALA A 1 84 ? 14.550 2.996 10.889 1.00 61.34 84 ALA A CA 1
ATOM 653 C C . ALA A 1 84 ? 14.182 4.495 10.816 1.00 61.34 84 ALA A C 1
ATOM 655 O O . ALA A 1 84 ? 13.456 5.018 11.661 1.00 61.34 84 ALA A O 1
ATOM 656 N N . SER A 1 85 ? 14.674 5.216 9.802 1.00 72.38 85 SER A N 1
ATOM 657 C CA . SER A 1 85 ? 14.178 6.562 9.482 1.00 72.38 85 SER A CA 1
ATOM 658 C C . SER A 1 85 ? 12.701 6.516 9.081 1.00 72.38 85 SER A C 1
ATOM 660 O O . SER A 1 85 ? 12.250 5.520 8.515 1.00 72.38 85 SER A O 1
ATOM 662 N N . LYS A 1 86 ? 11.958 7.608 9.303 1.00 77.75 86 LYS A N 1
ATOM 663 C CA . LYS A 1 86 ? 10.571 7.721 8.829 1.00 77.75 86 LYS A CA 1
ATOM 664 C C . LYS A 1 86 ? 10.481 7.405 7.327 1.00 77.75 86 LYS A C 1
ATOM 666 O O . LYS A 1 86 ? 11.329 7.883 6.567 1.00 77.75 86 LYS A O 1
ATOM 671 N N . PRO A 1 87 ? 9.480 6.621 6.892 1.00 85.25 87 PRO A N 1
ATOM 672 C CA . PRO A 1 87 ? 9.274 6.342 5.481 1.00 85.25 87 PRO A CA 1
ATOM 673 C C . PRO A 1 87 ? 9.128 7.615 4.652 1.00 85.25 87 PRO A C 1
ATOM 675 O O . PRO A 1 87 ? 8.423 8.554 5.031 1.00 85.25 87 PRO A O 1
ATOM 678 N N . ASN A 1 88 ? 9.767 7.611 3.489 1.00 86.69 88 ASN A N 1
ATOM 679 C CA . ASN A 1 88 ? 9.612 8.646 2.478 1.00 86.69 88 ASN A CA 1
ATOM 680 C C . ASN A 1 88 ? 9.598 8.009 1.081 1.00 86.69 88 ASN A C 1
ATOM 682 O O . ASN A 1 88 ? 10.538 8.224 0.317 1.00 86.69 88 ASN A O 1
ATOM 686 N N . PRO A 1 89 ? 8.574 7.191 0.764 1.00 87.25 89 PRO A N 1
ATOM 687 C CA . PRO A 1 89 ? 8.474 6.564 -0.544 1.00 87.25 89 PRO A CA 1
ATOM 688 C C . PRO A 1 89 ? 8.477 7.608 -1.661 1.00 87.25 89 PRO A C 1
ATOM 690 O O . PRO A 1 89 ? 7.781 8.630 -1.582 1.00 87.25 89 PRO A O 1
ATOM 693 N N . ASP A 1 90 ? 9.223 7.318 -2.727 1.00 84.56 90 ASP A N 1
ATOM 694 C CA . ASP A 1 90 ? 9.304 8.166 -3.920 1.00 84.56 90 ASP A CA 1
ATOM 695 C C . ASP A 1 90 ? 7.926 8.386 -4.549 1.00 84.56 90 ASP A C 1
ATOM 697 O O . ASP A 1 90 ? 7.648 9.468 -5.068 1.00 84.56 90 ASP A O 1
ATOM 701 N N . PHE A 1 91 ? 7.038 7.394 -4.448 1.00 84.44 91 PHE A N 1
ATOM 702 C CA . PHE A 1 91 ? 5.634 7.525 -4.813 1.00 84.44 91 PHE A CA 1
ATOM 703 C C . PHE A 1 91 ? 4.743 6.671 -3.909 1.00 84.44 91 PHE A C 1
ATOM 705 O O . PHE A 1 91 ? 5.103 5.559 -3.532 1.00 84.44 91 PHE A O 1
ATOM 712 N N . ALA A 1 92 ? 3.560 7.175 -3.565 1.00 85.31 92 ALA A N 1
ATOM 713 C CA . ALA A 1 92 ? 2.557 6.396 -2.852 1.00 85.31 92 ALA A CA 1
ATOM 714 C C . ALA A 1 92 ? 1.135 6.780 -3.271 1.00 85.31 92 ALA A C 1
ATOM 716 O O . ALA A 1 92 ? 0.847 7.959 -3.500 1.00 85.31 92 ALA A O 1
ATOM 717 N N . VAL A 1 93 ? 0.248 5.784 -3.281 1.00 83.25 93 VAL A N 1
ATOM 718 C CA . VAL A 1 93 ? -1.199 5.938 -3.490 1.00 83.25 93 VAL A CA 1
ATOM 719 C C . VAL A 1 93 ? -1.934 5.517 -2.227 1.00 83.25 93 VAL A C 1
ATOM 721 O O . VAL A 1 93 ? -1.561 4.547 -1.557 1.00 83.25 93 VAL A O 1
ATOM 724 N N . ARG A 1 94 ? -2.946 6.300 -1.860 1.00 81.12 94 ARG A N 1
ATOM 725 C CA . ARG A 1 94 ? -3.619 6.215 -0.562 1.00 81.12 9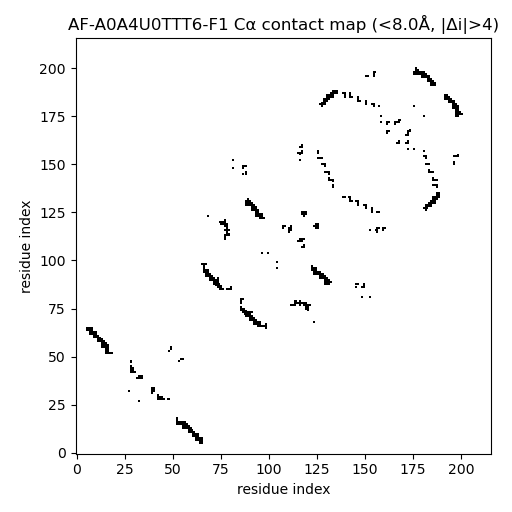4 ARG A CA 1
ATOM 726 C C . ARG A 1 94 ? -5.002 6.848 -0.595 1.00 81.12 94 ARG A C 1
ATOM 728 O O . ARG A 1 94 ? -5.351 7.519 -1.564 1.00 81.12 94 ARG A O 1
ATOM 735 N N . LEU A 1 95 ? -5.757 6.687 0.486 1.00 81.19 95 LEU A N 1
ATOM 736 C CA . LEU A 1 95 ? -7.048 7.346 0.649 1.00 81.19 95 LEU A CA 1
ATOM 737 C C . LEU A 1 95 ? -6.853 8.801 1.091 1.00 81.19 95 LEU A C 1
ATOM 739 O O . LEU A 1 95 ? -6.055 9.112 1.980 1.00 81.19 95 LEU A O 1
ATOM 743 N N . GLN A 1 96 ? -7.585 9.716 0.470 1.00 77.69 96 GLN A N 1
ATOM 744 C CA . GLN A 1 96 ? -7.726 11.079 0.955 1.00 77.69 96 GLN A CA 1
ATOM 745 C C . GLN A 1 96 ? -8.574 11.076 2.224 1.00 77.69 96 GLN A C 1
ATOM 747 O O . GLN A 1 96 ? -9.470 10.259 2.401 1.00 77.69 96 GLN A O 1
ATOM 752 N N . ARG A 1 97 ? -8.339 12.036 3.110 1.00 75.75 97 ARG A N 1
ATOM 753 C CA . ARG A 1 97 ? -9.164 12.218 4.307 1.00 75.75 97 ARG A CA 1
ATOM 754 C C . ARG A 1 97 ? -10.632 12.499 3.961 1.00 75.75 97 ARG A C 1
ATOM 756 O O . ARG A 1 97 ? -11.516 12.086 4.702 1.00 75.75 97 ARG A O 1
ATOM 763 N N . SER A 1 98 ? -10.879 13.151 2.826 1.00 75.56 98 SER A N 1
ATOM 764 C CA . SER A 1 98 ? -12.213 13.387 2.263 1.00 75.56 98 SER A CA 1
ATOM 765 C C . SER A 1 98 ? -12.961 12.104 1.886 1.00 75.56 98 SER A C 1
ATOM 767 O O . SER A 1 98 ? -14.171 12.179 1.715 1.00 75.56 98 SER A O 1
ATOM 769 N N . ALA A 1 99 ? -12.279 10.950 1.812 1.00 75.38 99 ALA A N 1
ATOM 770 C CA . ALA A 1 99 ? -12.908 9.637 1.627 1.00 75.38 99 ALA A CA 1
ATOM 771 C C . ALA A 1 99 ? -13.866 9.260 2.756 1.00 75.38 99 ALA A C 1
ATOM 773 O O . ALA A 1 99 ? -14.727 8.408 2.569 1.00 75.38 99 ALA A O 1
ATOM 774 N N . PHE A 1 100 ? -13.661 9.848 3.932 1.00 76.19 100 PHE A N 1
ATOM 775 C CA . PHE A 1 100 ? -14.375 9.514 5.150 1.00 76.19 100 PHE A CA 1
ATOM 776 C C . PHE A 1 100 ? -15.394 10.603 5.466 1.00 76.19 100 PHE A C 1
ATOM 778 O O . PHE A 1 100 ? -15.120 11.797 5.293 1.00 76.19 100 PHE A O 1
ATOM 785 N N . GLU A 1 101 ? -16.553 10.212 5.983 1.00 81.19 101 GLU A N 1
ATOM 786 C CA . GLU A 1 101 ? -17.564 11.157 6.449 1.00 81.19 101 GLU A CA 1
ATOM 787 C C . GLU A 1 101 ? -17.038 11.985 7.631 1.00 81.19 101 GLU A C 1
ATOM 789 O O . GLU A 1 101 ? -16.138 11.566 8.358 1.00 81.19 101 GLU A O 1
ATOM 794 N N . ALA A 1 102 ? -17.614 13.163 7.888 1.00 80.44 102 ALA A N 1
ATOM 795 C CA . ALA A 1 102 ? -17.130 14.058 8.948 1.00 80.44 102 ALA A CA 1
ATOM 796 C C . ALA A 1 102 ? -17.041 13.374 10.331 1.00 80.44 102 ALA A C 1
ATOM 798 O O . ALA A 1 102 ? -16.076 13.579 11.069 1.00 80.44 102 ALA A O 1
ATOM 799 N N . GLY A 1 103 ? -18.011 12.512 10.662 1.00 80.44 103 GLY A N 1
ATOM 800 C CA . GLY A 1 103 ? -17.991 11.725 11.898 1.00 80.44 103 GLY A CA 1
ATOM 801 C C . GLY A 1 103 ? -16.891 10.656 11.924 1.00 80.44 103 GLY A C 1
ATOM 802 O O . GLY A 1 103 ? -16.306 10.397 12.974 1.00 80.44 103 GLY A O 1
ATOM 803 N N . GLU A 1 104 ? -16.572 10.054 10.780 1.00 78.75 104 GLU A N 1
ATOM 804 C CA . GLU A 1 104 ? -15.490 9.076 10.633 1.00 78.75 104 GLU A CA 1
ATOM 805 C C . GLU A 1 104 ? -14.116 9.745 10.674 1.00 78.75 104 GLU A C 1
ATOM 807 O O . GLU A 1 104 ? -13.203 9.226 11.310 1.00 78.75 104 GLU A O 1
ATOM 812 N N . GLN A 1 105 ? -13.975 10.934 10.081 1.00 78.00 105 GLN A N 1
ATOM 813 C CA . GLN A 1 105 ? -12.751 11.730 10.164 1.00 78.00 105 GLN A CA 1
ATOM 814 C C . GLN A 1 105 ? -12.405 12.082 11.613 1.00 78.00 105 GLN A C 1
ATOM 816 O O . GLN A 1 105 ? -11.251 11.936 12.008 1.00 78.00 105 GLN A O 1
ATOM 821 N N . GLY A 1 106 ? -13.393 12.484 12.421 1.00 76.75 106 GLY A N 1
ATOM 822 C CA . GLY A 1 106 ? -13.181 12.739 13.849 1.00 76.75 106 GLY A CA 1
ATOM 823 C C . GLY A 1 106 ? -12.737 11.486 14.612 1.00 76.75 106 GLY A C 1
ATOM 824 O O . GLY A 1 106 ? -11.870 11.554 15.479 1.00 76.75 106 GLY A O 1
ATOM 825 N N . LYS A 1 107 ? -13.264 10.308 14.249 1.00 78.06 107 LYS A N 1
ATOM 826 C CA . LYS A 1 107 ? -12.790 9.033 14.810 1.00 78.06 107 LYS A CA 1
ATOM 827 C C . LYS A 1 107 ? -11.355 8.741 14.385 1.00 78.06 107 LYS A C 1
ATOM 829 O O . LYS A 1 107 ? -10.549 8.394 15.237 1.00 78.06 107 LYS A O 1
ATOM 834 N N . LEU A 1 108 ? -11.023 8.905 13.103 1.00 73.75 108 LEU A N 1
ATOM 835 C CA . LEU A 1 108 ? -9.665 8.700 12.597 1.00 73.75 108 LEU A CA 1
ATOM 836 C C . LEU A 1 108 ? -8.654 9.591 13.317 1.00 73.75 108 LEU A C 1
ATOM 838 O O . LEU A 1 108 ? -7.581 9.103 13.648 1.00 73.75 108 LEU A O 1
ATOM 842 N N . GLU A 1 109 ? -9.003 10.847 13.616 1.00 71.81 109 GLU A N 1
ATOM 843 C CA . GLU A 1 109 ? -8.154 11.752 14.401 1.00 71.81 109 GLU A CA 1
ATOM 844 C C . GLU A 1 109 ? -7.859 11.231 15.810 1.00 71.81 109 GLU A C 1
ATOM 846 O O . GLU A 1 109 ? -6.721 11.330 16.264 1.00 71.81 109 GLU A O 1
ATOM 851 N N . ASN A 1 110 ? -8.830 10.601 16.472 1.00 69.69 110 ASN A N 1
ATOM 852 C CA . ASN A 1 110 ? -8.611 9.998 17.792 1.00 69.69 110 ASN A CA 1
ATOM 853 C C . ASN A 1 110 ? -7.612 8.832 17.749 1.00 69.69 110 ASN A C 1
ATOM 855 O O . ASN A 1 110 ? -6.957 8.537 18.745 1.00 69.69 110 ASN A O 1
ATOM 859 N N . TYR A 1 111 ? -7.467 8.189 16.590 1.00 65.19 111 TYR A N 1
ATOM 860 C CA . TYR A 1 111 ? -6.503 7.117 16.349 1.00 65.19 111 TYR A CA 1
ATOM 861 C C . TYR A 1 111 ? -5.251 7.596 15.590 1.00 65.19 111 TYR A C 1
ATOM 863 O O . TYR A 1 111 ? -4.442 6.772 15.169 1.00 65.19 111 TYR A O 1
ATOM 871 N N . ALA A 1 112 ? -5.085 8.912 15.415 1.00 61.16 112 ALA A N 1
ATOM 872 C CA . ALA A 1 112 ? -4.009 9.567 14.672 1.00 61.16 112 ALA A CA 1
ATOM 873 C C . ALA A 1 112 ? -2.891 10.107 15.571 1.00 61.16 112 ALA A C 1
ATOM 875 O O . ALA A 1 112 ? -2.390 11.217 15.361 1.00 61.16 112 ALA A O 1
ATOM 876 N N . THR A 1 113 ? -2.534 9.373 16.618 1.00 58.81 113 THR A N 1
ATOM 877 C CA . THR A 1 113 ? -1.376 9.716 17.449 1.00 58.81 113 THR A CA 1
ATOM 878 C C . THR A 1 113 ? -0.086 9.281 16.738 1.00 58.81 113 THR A C 1
ATOM 880 O O . THR A 1 113 ? -0.151 8.458 15.831 1.00 58.81 113 THR A O 1
ATOM 883 N N . PRO A 1 114 ? 1.107 9.781 17.103 1.00 51.91 114 PRO A N 1
ATOM 884 C CA . PRO A 1 114 ? 2.366 9.231 16.581 1.00 51.91 114 PRO A CA 1
ATOM 885 C C . PRO A 1 114 ? 2.454 7.696 16.739 1.00 51.91 114 PRO A C 1
ATOM 887 O O . PRO A 1 114 ? 2.906 7.009 15.824 1.00 51.91 114 PRO A O 1
ATOM 890 N N . GLN A 1 115 ? 1.897 7.178 17.840 1.00 54.78 115 GLN A N 1
ATOM 891 C CA . GLN A 1 115 ? 1.699 5.753 18.148 1.00 54.78 115 GLN A CA 1
ATOM 892 C C . GLN A 1 115 ? 0.556 5.112 17.327 1.00 54.78 115 GLN A C 1
ATOM 894 O O . GLN A 1 115 ? 0.517 3.904 17.067 1.00 54.78 115 GLN A O 1
ATOM 899 N N . GLY A 1 116 ? -0.416 5.926 16.919 1.00 55.78 116 GLY A N 1
ATOM 900 C CA . GLY A 1 116 ? -1.618 5.608 16.159 1.00 55.78 116 GLY A CA 1
ATOM 901 C C . GLY A 1 116 ? -1.385 5.748 14.656 1.00 55.78 116 GLY A C 1
ATOM 902 O O . GLY A 1 116 ? -1.664 6.771 14.041 1.00 55.78 116 GLY A O 1
ATOM 903 N N . LEU A 1 117 ? -0.882 4.667 14.064 1.00 57.56 117 LEU A N 1
ATOM 904 C CA . LEU A 1 117 ? -0.450 4.484 12.669 1.00 57.56 117 LEU A CA 1
ATOM 905 C C . LEU A 1 117 ? -1.459 4.835 11.543 1.00 57.56 117 LEU A C 1
ATOM 907 O O . LEU A 1 117 ? -1.247 4.431 10.406 1.00 57.56 117 LEU A O 1
ATOM 911 N N . LEU A 1 118 ? -2.568 5.532 11.798 1.00 59.56 118 LEU A N 1
ATOM 912 C CA . LEU A 1 118 ? -3.650 5.688 10.818 1.00 59.56 118 LEU A CA 1
ATOM 913 C C . LEU A 1 118 ? -3.519 6.913 9.908 1.00 59.56 118 LEU A C 1
ATOM 915 O O . LEU A 1 118 ? -3.991 6.871 8.767 1.00 59.56 118 LEU A O 1
ATOM 919 N N . LEU A 1 119 ? -2.846 7.976 10.361 1.00 61.28 119 LEU A N 1
ATOM 920 C CA . LEU A 1 119 ? -2.527 9.124 9.513 1.00 61.28 119 LEU A CA 1
ATOM 921 C C . LEU A 1 119 ? -1.040 9.166 9.192 1.00 61.28 119 LEU A C 1
ATOM 923 O O . LEU A 1 119 ? -0.189 9.276 10.063 1.00 61.28 119 LEU A O 1
ATOM 927 N N . PHE A 1 120 ? -0.739 9.150 7.900 1.00 63.88 120 PHE A N 1
ATOM 928 C CA . PHE A 1 120 ? 0.628 9.219 7.388 1.00 63.88 120 PHE A CA 1
ATOM 929 C C . PHE A 1 120 ? 1.014 10.665 7.056 1.00 63.88 120 PHE A C 1
ATOM 931 O O . PHE A 1 120 ? 2.163 11.075 7.215 1.00 63.88 120 PHE A O 1
ATOM 938 N N . THR A 1 121 ? 0.022 11.475 6.673 1.00 62.12 121 THR A N 1
ATOM 939 C CA . THR A 1 121 ? 0.112 12.932 6.480 1.00 62.12 121 THR A CA 1
ATOM 940 C C . THR A 1 121 ? -1.224 13.579 6.882 1.00 62.12 121 THR A C 1
ATOM 942 O O . THR A 1 121 ? -2.215 12.859 6.953 1.00 62.12 121 THR A O 1
ATOM 945 N N . PRO A 1 122 ? -1.318 14.906 7.111 1.00 60.38 122 PRO A N 1
ATOM 946 C CA . PRO A 1 122 ? -2.551 15.549 7.599 1.00 60.38 122 PRO A CA 1
ATOM 947 C C . PRO A 1 122 ? -3.822 15.293 6.772 1.00 60.38 122 PRO A C 1
ATOM 949 O O . PRO A 1 122 ? -4.917 15.272 7.330 1.00 60.38 122 PRO A O 1
ATOM 952 N N . ASN A 1 123 ? -3.672 15.078 5.463 1.00 62.47 123 ASN A N 1
ATOM 953 C CA . ASN A 1 123 ? -4.795 14.960 4.532 1.00 62.47 123 ASN A CA 1
ATOM 954 C C . ASN A 1 123 ? -4.977 13.550 3.978 1.00 62.47 123 ASN A C 1
ATOM 956 O O . ASN A 1 123 ? -5.863 13.353 3.149 1.00 62.47 123 ASN A O 1
ATOM 960 N N . LEU A 1 124 ? -4.113 12.594 4.338 1.00 65.69 124 LEU A N 1
ATOM 961 C CA . LEU A 1 124 ? -4.091 11.305 3.661 1.00 65.69 124 LEU A CA 1
ATOM 962 C C . LEU A 1 124 ? -3.816 10.130 4.605 1.00 65.69 124 LEU A C 1
ATOM 964 O O . LEU A 1 124 ? -2.912 10.176 5.449 1.00 65.69 124 LEU A O 1
ATOM 968 N N . CYS A 1 125 ? -4.569 9.062 4.374 1.00 70.81 125 CYS A N 1
ATOM 969 C CA . CYS A 1 125 ? -4.725 7.903 5.238 1.00 70.81 125 CYS A CA 1
ATOM 970 C C . CYS A 1 125 ? -4.445 6.615 4.452 1.00 70.81 125 CYS A C 1
ATOM 972 O O . CYS A 1 125 ? -4.746 6.544 3.264 1.00 70.81 125 CYS A O 1
ATOM 974 N N . LEU A 1 126 ? -3.926 5.588 5.132 1.00 78.06 126 LEU A N 1
ATOM 975 C CA . LEU A 1 126 ? -3.916 4.191 4.659 1.00 78.06 126 LEU A CA 1
ATOM 976 C C . LEU A 1 126 ? -3.369 3.999 3.223 1.00 78.06 126 LEU A C 1
ATOM 978 O O . LEU A 1 126 ? -4.135 3.775 2.283 1.00 78.06 126 LEU A O 1
ATOM 982 N N . PRO A 1 127 ? -2.045 4.104 3.021 1.00 85.44 127 PRO A N 1
ATOM 983 C CA . PRO A 1 127 ? -1.438 3.788 1.739 1.00 85.44 127 PRO A CA 1
ATOM 984 C C . PRO A 1 127 ? -1.626 2.312 1.389 1.00 85.44 127 PRO A C 1
ATOM 986 O O . PRO A 1 127 ? -1.418 1.437 2.224 1.00 85.44 127 PRO A O 1
ATOM 989 N N . PHE A 1 128 ? -1.993 2.057 0.135 1.00 86.25 128 PHE A N 1
ATOM 990 C CA . PHE A 1 128 ? -2.184 0.712 -0.419 1.00 86.25 128 PHE A CA 1
ATOM 991 C C . PHE A 1 128 ? -1.263 0.434 -1.617 1.00 86.25 128 PHE A C 1
ATOM 993 O O . PHE A 1 128 ? -1.172 -0.702 -2.076 1.00 86.25 128 PHE A O 1
ATOM 1000 N N . LEU A 1 129 ? -0.528 1.445 -2.091 1.00 88.25 129 LEU A N 1
ATOM 1001 C CA . LEU A 1 129 ? 0.573 1.291 -3.040 1.00 88.25 129 LEU A CA 1
ATOM 1002 C C . LEU A 1 129 ? 1.743 2.179 -2.615 1.00 88.25 129 LEU A C 1
ATOM 1004 O O . LEU A 1 129 ? 1.559 3.370 -2.359 1.00 88.25 129 LEU A O 1
ATOM 1008 N N . VAL A 1 130 ? 2.944 1.607 -2.574 1.00 90.31 130 VAL A N 1
ATOM 1009 C CA . VAL A 1 130 ? 4.203 2.329 -2.344 1.00 90.31 130 VAL A CA 1
ATOM 1010 C C . VAL A 1 130 ? 5.227 1.964 -3.410 1.00 90.31 130 VAL A C 1
ATOM 1012 O O . VAL A 1 130 ? 5.330 0.804 -3.812 1.00 90.31 130 VAL A O 1
ATOM 1015 N N . CYS A 1 131 ? 5.991 2.948 -3.869 1.00 89.94 131 CYS A N 1
ATOM 1016 C CA . CYS A 1 131 ? 7.038 2.752 -4.856 1.00 89.94 131 CYS A CA 1
ATOM 1017 C C . CYS A 1 131 ? 8.329 3.440 -4.420 1.00 89.94 131 CYS A C 1
ATOM 1019 O O . CYS A 1 131 ? 8.315 4.547 -3.880 1.00 89.94 131 CYS A O 1
ATOM 1021 N N . GLU A 1 132 ? 9.442 2.797 -4.751 1.00 88.62 132 GLU A N 1
ATOM 1022 C CA . GLU A 1 132 ? 10.796 3.283 -4.499 1.00 88.62 132 GLU A CA 1
ATOM 1023 C C . GLU A 1 132 ? 11.598 3.146 -5.787 1.00 88.62 132 GLU A C 1
ATOM 1025 O O . GLU A 1 132 ? 11.622 2.079 -6.409 1.00 88.62 132 GLU A O 1
ATOM 1030 N N . ALA A 1 133 ? 12.225 4.245 -6.190 1.00 86.12 133 ALA A N 1
ATOM 1031 C CA . ALA A 1 133 ? 13.057 4.359 -7.372 1.00 86.12 133 ALA A CA 1
ATOM 1032 C C . ALA A 1 133 ? 14.521 4.357 -6.956 1.00 86.12 133 ALA A C 1
ATOM 1034 O O . ALA A 1 133 ? 14.921 5.080 -6.039 1.00 86.12 133 ALA A O 1
ATOM 1035 N N . LYS A 1 134 ? 15.368 3.603 -7.653 1.00 85.06 134 LYS A N 1
ATOM 1036 C CA . LYS A 1 134 ? 16.821 3.757 -7.528 1.00 85.06 134 LYS A CA 1
ATOM 1037 C C . LYS A 1 134 ? 17.451 3.834 -8.907 1.00 85.06 134 LYS A C 1
ATOM 1039 O O . LYS A 1 134 ? 17.280 2.952 -9.738 1.00 85.06 134 LYS A O 1
ATOM 1044 N N . THR A 1 135 ? 18.194 4.906 -9.149 1.00 78.00 135 THR A N 1
ATOM 1045 C CA . THR A 1 135 ? 18.894 5.134 -10.416 1.00 78.00 135 THR A CA 1
ATOM 1046 C C . THR A 1 135 ? 20.397 4.929 -10.252 1.00 78.00 135 THR A C 1
ATOM 1048 O O . THR A 1 135 ? 20.971 5.264 -9.213 1.00 78.00 135 THR A O 1
ATOM 1051 N N . GLY A 1 136 ? 21.063 4.457 -11.306 1.00 69.81 136 GLY A N 1
ATOM 1052 C CA . GLY A 1 136 ? 22.528 4.401 -11.376 1.00 69.81 136 GLY A CA 1
ATOM 1053 C C . GLY A 1 136 ? 23.125 3.144 -10.737 1.00 69.81 136 GLY A C 1
ATOM 1054 O O . GLY A 1 136 ? 22.609 2.050 -10.933 1.00 69.81 136 GLY A O 1
ATOM 1055 N N . GLN A 1 137 ? 24.234 3.285 -10.002 1.00 63.34 137 GLN A N 1
ATOM 1056 C CA . GLN A 1 137 ? 24.935 2.153 -9.368 1.00 63.34 137 GLN A CA 1
ATOM 1057 C C . GLN A 1 137 ? 24.267 1.641 -8.080 1.00 63.34 137 GLN A C 1
ATOM 1059 O O . GLN A 1 137 ? 24.726 0.660 -7.495 1.00 63.34 137 GLN A O 1
ATOM 1064 N N . VAL A 1 138 ? 23.204 2.300 -7.606 1.00 68.31 138 VAL A N 1
ATOM 1065 C CA . VAL A 1 138 ? 22.491 1.860 -6.404 1.00 68.31 138 VAL A CA 1
ATOM 1066 C C . VAL A 1 138 ? 21.691 0.608 -6.735 1.00 68.31 138 VAL A C 1
ATOM 1068 O O . VAL A 1 138 ? 20.843 0.611 -7.625 1.00 68.31 138 VAL A O 1
ATOM 1071 N N . ARG A 1 139 ? 21.980 -0.470 -6.008 1.00 75.19 139 ARG A N 1
ATOM 1072 C CA . ARG A 1 139 ? 21.324 -1.763 -6.182 1.00 75.19 139 ARG A CA 1
ATOM 1073 C C . ARG A 1 139 ? 19.829 -1.667 -5.832 1.00 75.19 139 ARG A C 1
ATOM 1075 O O . ARG A 1 139 ? 19.413 -0.906 -4.955 1.00 75.19 139 ARG A O 1
ATOM 1082 N N . ILE A 1 140 ? 19.025 -2.457 -6.549 1.00 83.62 140 ILE A N 1
ATOM 1083 C CA . ILE A 1 140 ? 17.566 -2.551 -6.365 1.00 83.62 140 ILE A CA 1
ATOM 1084 C C . ILE A 1 140 ? 17.185 -3.063 -4.965 1.00 83.62 140 ILE A C 1
ATOM 1086 O O . ILE A 1 140 ? 16.130 -2.706 -4.455 1.00 83.62 140 ILE A O 1
ATOM 1090 N N . ASP A 1 141 ? 18.094 -3.782 -4.299 1.00 84.69 141 ASP A N 1
ATOM 1091 C CA . ASP A 1 141 ? 17.955 -4.273 -2.921 1.00 84.69 141 ASP A CA 1
ATOM 1092 C C . ASP A 1 141 ? 17.644 -3.158 -1.903 1.00 84.69 141 ASP A C 1
ATOM 1094 O O . ASP A 1 141 ? 16.896 -3.359 -0.942 1.00 84.69 141 ASP A O 1
ATOM 1098 N N . LYS A 1 142 ? 18.163 -1.948 -2.127 1.00 87.31 142 LYS A N 1
ATOM 1099 C CA . LYS A 1 142 ? 17.864 -0.783 -1.299 1.00 87.31 142 LYS A CA 1
ATOM 1100 C C . LYS A 1 142 ? 16.432 -0.302 -1.520 1.00 87.31 142 LYS A C 1
ATOM 1102 O O . LYS A 1 142 ? 15.754 0.011 -0.543 1.00 87.31 142 LYS A O 1
ATOM 1107 N N . ALA A 1 143 ? 15.973 -0.272 -2.776 1.00 87.12 143 ALA A N 1
ATOM 1108 C CA . ALA A 1 143 ? 14.583 0.040 -3.109 1.00 87.12 143 ALA A CA 1
ATOM 1109 C C . ALA A 1 143 ? 13.641 -0.986 -2.469 1.00 87.12 143 ALA A C 1
ATOM 1111 O O . ALA A 1 143 ? 12.656 -0.608 -1.839 1.00 87.12 143 ALA A O 1
ATOM 1112 N N . ASP A 1 144 ? 13.984 -2.273 -2.574 1.00 88.31 144 ASP A N 1
ATOM 1113 C CA . ASP A 1 144 ? 13.245 -3.375 -1.960 1.00 88.31 144 ASP A CA 1
ATOM 1114 C C . ASP A 1 144 ? 13.127 -3.185 -0.449 1.00 88.31 144 ASP A C 1
ATOM 1116 O O . ASP A 1 144 ? 12.024 -3.210 0.091 1.00 88.31 144 ASP A O 1
ATOM 1120 N N . THR A 1 145 ? 14.245 -2.933 0.233 1.00 89.50 145 THR A N 1
ATOM 1121 C CA . THR A 1 145 ? 14.279 -2.758 1.692 1.00 89.50 145 THR A CA 1
ATOM 1122 C C . THR A 1 145 ? 13.413 -1.578 2.140 1.00 89.50 145 THR A C 1
ATOM 1124 O O . THR A 1 145 ? 12.627 -1.702 3.081 1.00 89.50 145 THR A O 1
ATOM 1127 N N . GLN A 1 146 ? 13.501 -0.437 1.450 1.00 89.50 146 GLN A N 1
ATOM 1128 C CA . GLN A 1 146 ? 12.699 0.752 1.766 1.00 89.50 146 GLN A CA 1
ATOM 1129 C C . GLN A 1 146 ? 11.203 0.532 1.503 1.00 89.50 146 GLN A C 1
ATOM 1131 O O . GLN A 1 146 ? 10.359 0.942 2.307 1.00 89.50 146 GLN A O 1
ATOM 1136 N N . ASN A 1 147 ? 10.866 -0.181 0.429 1.00 90.81 147 ASN A N 1
ATOM 1137 C CA . ASN A 1 147 ? 9.493 -0.570 0.136 1.00 90.81 147 ASN A CA 1
ATOM 1138 C C . ASN A 1 147 ? 8.940 -1.582 1.139 1.00 90.81 147 ASN A C 1
ATOM 1140 O O . ASN A 1 147 ? 7.796 -1.437 1.559 1.00 90.81 147 ASN A O 1
ATOM 1144 N N . ILE A 1 148 ? 9.728 -2.580 1.555 1.00 91.56 148 ILE A N 1
ATOM 1145 C CA . ILE A 1 148 ? 9.349 -3.527 2.615 1.00 91.56 148 ILE A CA 1
ATOM 1146 C C . ILE A 1 148 ? 9.033 -2.758 3.892 1.00 91.56 148 ILE A C 1
ATOM 1148 O O . ILE A 1 148 ? 7.987 -2.990 4.498 1.00 91.56 148 ILE A O 1
ATOM 1152 N N . HIS A 1 149 ? 9.901 -1.822 4.275 1.00 89.88 149 HIS A N 1
ATOM 1153 C CA . HIS A 1 149 ? 9.707 -1.012 5.470 1.00 89.88 149 HIS A CA 1
ATOM 1154 C C . HIS A 1 149 ? 8.407 -0.197 5.393 1.00 89.88 149 HIS A C 1
ATOM 1156 O O . HIS A 1 149 ? 7.543 -0.325 6.261 1.00 89.88 149 HIS A O 1
ATOM 1162 N N . SER A 1 150 ? 8.224 0.568 4.313 1.00 89.06 150 SER A N 1
ATOM 1163 C CA . SER A 1 150 ? 7.040 1.412 4.107 1.00 89.06 150 SER A CA 1
ATOM 1164 C C . SER A 1 150 ? 5.754 0.583 4.045 1.00 89.06 150 SER A C 1
ATOM 1166 O O . SER A 1 150 ? 4.780 0.872 4.741 1.00 89.06 150 SER A O 1
ATOM 1168 N N . ALA A 1 151 ? 5.748 -0.497 3.263 1.00 90.75 151 ALA A N 1
ATOM 1169 C CA . ALA A 1 151 ? 4.574 -1.342 3.113 1.00 90.75 151 ALA A CA 1
ATOM 1170 C C . ALA A 1 151 ? 4.223 -2.102 4.399 1.00 90.75 151 ALA A C 1
ATOM 1172 O O . ALA A 1 151 ? 3.045 -2.283 4.686 1.00 90.75 151 ALA A O 1
ATOM 1173 N N . SER A 1 152 ? 5.205 -2.498 5.214 1.00 89.88 152 SER A N 1
ATOM 1174 C CA . SER A 1 152 ? 4.936 -3.152 6.504 1.00 89.88 152 SER A CA 1
ATOM 1175 C C . SER A 1 152 ? 4.227 -2.210 7.479 1.00 89.88 152 SER A C 1
ATOM 1177 O O . SER A 1 152 ? 3.283 -2.613 8.157 1.00 89.88 152 SER A O 1
ATOM 1179 N N . ILE A 1 153 ? 4.630 -0.936 7.513 1.00 87.31 153 ILE A N 1
ATOM 1180 C CA . ILE A 1 153 ? 3.957 0.096 8.317 1.00 87.31 153 ILE A CA 1
ATOM 1181 C C . ILE A 1 153 ? 2.522 0.304 7.810 1.00 87.31 153 ILE A C 1
ATOM 1183 O O . ILE A 1 153 ? 1.588 0.363 8.610 1.00 87.31 153 ILE A O 1
ATOM 1187 N N . ALA A 1 154 ? 2.329 0.341 6.491 1.00 87.75 154 ALA A N 1
ATOM 1188 C CA . ALA A 1 154 ? 1.016 0.468 5.864 1.00 87.75 154 ALA A CA 1
ATOM 1189 C C . ALA A 1 154 ? 0.079 -0.720 6.175 1.00 87.75 154 ALA A C 1
ATOM 1191 O O . ALA A 1 154 ? -1.048 -0.519 6.628 1.00 87.75 154 ALA A O 1
ATOM 1192 N N . VAL A 1 155 ? 0.564 -1.958 6.032 1.00 89.75 155 VAL A N 1
ATOM 1193 C CA . VAL A 1 155 ? -0.155 -3.190 6.412 1.00 89.75 155 VAL A CA 1
ATOM 1194 C C . VAL A 1 155 ? -0.549 -3.150 7.892 1.00 89.75 155 VAL A C 1
ATOM 1196 O O . VAL A 1 155 ? -1.701 -3.414 8.244 1.00 89.75 155 VAL A O 1
ATOM 1199 N N . ARG A 1 156 ? 0.387 -2.768 8.772 1.00 87.12 156 ARG A N 1
ATOM 1200 C CA . ARG A 1 156 ? 0.144 -2.662 10.218 1.00 87.12 156 ARG A CA 1
ATOM 1201 C C . ARG A 1 156 ? -0.920 -1.614 10.544 1.00 87.12 156 ARG A C 1
ATOM 1203 O O . ARG A 1 156 ? -1.727 -1.849 11.442 1.00 87.12 156 ARG A O 1
ATOM 1210 N N . ALA A 1 157 ? -0.948 -0.492 9.828 1.00 83.94 157 ALA A N 1
ATOM 1211 C CA . ALA A 1 157 ? -1.973 0.537 9.988 1.00 83.94 157 ALA A CA 1
ATOM 1212 C C . ALA A 1 157 ? -3.375 0.016 9.652 1.00 83.94 157 ALA A C 1
ATOM 1214 O O . ALA A 1 157 ? -4.295 0.190 10.450 1.00 83.94 157 ALA A O 1
ATOM 1215 N N . ILE A 1 158 ? -3.527 -0.682 8.521 1.00 86.38 158 ILE A N 1
ATOM 1216 C CA . ILE A 1 158 ? -4.809 -1.269 8.100 1.00 86.38 158 ILE A CA 1
ATOM 1217 C C . ILE A 1 158 ? -5.302 -2.278 9.146 1.00 86.38 158 ILE A C 1
ATOM 1219 O O . ILE A 1 158 ? -6.446 -2.196 9.595 1.00 86.38 158 ILE A O 1
ATOM 1223 N N . LEU A 1 159 ? -4.427 -3.175 9.614 1.00 87.00 159 LEU A N 1
ATOM 1224 C CA . LEU A 1 159 ? -4.780 -4.121 10.674 1.00 87.00 159 LEU A CA 1
ATOM 1225 C C . LEU A 1 159 ? -5.161 -3.430 11.985 1.00 87.00 159 LEU A C 1
ATOM 1227 O O . LEU A 1 159 ? -6.131 -3.827 12.626 1.00 87.00 159 LEU A O 1
ATOM 1231 N N . ARG A 1 160 ? -4.410 -2.409 12.414 1.00 84.44 160 ARG A N 1
ATOM 1232 C CA . ARG A 1 160 ? -4.716 -1.663 13.644 1.00 84.44 160 ARG A CA 1
ATOM 1233 C C . ARG A 1 160 ? -6.064 -0.960 13.561 1.00 84.44 160 ARG A C 1
ATOM 1235 O O . ARG A 1 160 ? -6.789 -0.984 14.550 1.00 84.44 160 ARG A O 1
ATOM 1242 N N . LEU A 1 161 ? -6.421 -0.404 12.404 1.00 82.19 161 LEU A N 1
ATOM 1243 C CA . LEU A 1 161 ? -7.745 0.177 12.190 1.00 82.19 161 LEU A CA 1
ATOM 1244 C C . LEU A 1 161 ? -8.844 -0.871 12.383 1.00 82.19 161 LEU A C 1
ATOM 1246 O O . LEU A 1 161 ? -9.781 -0.633 13.137 1.00 82.19 161 LEU A O 1
ATOM 1250 N N . TYR A 1 162 ? -8.721 -2.036 11.744 1.00 86.44 162 TYR A N 1
ATOM 1251 C CA . TYR A 1 162 ? -9.723 -3.098 11.870 1.00 86.44 162 TYR A CA 1
ATOM 1252 C C . TYR A 1 162 ? -9.801 -3.651 13.296 1.00 86.44 162 TYR A C 1
ATOM 1254 O O . TYR A 1 162 ? -10.896 -3.799 13.834 1.00 86.44 162 TYR A O 1
ATOM 1262 N N . ASN A 1 163 ? -8.655 -3.857 13.948 1.00 86.50 163 ASN A N 1
ATOM 1263 C CA . ASN A 1 163 ? -8.592 -4.238 15.358 1.00 86.50 163 ASN A CA 1
ATOM 1264 C C . ASN A 1 163 ? -9.299 -3.214 16.258 1.00 86.50 163 ASN A C 1
ATOM 1266 O O . ASN A 1 163 ? -10.029 -3.606 17.161 1.00 86.50 163 ASN A O 1
ATOM 1270 N N . ALA A 1 164 ? -9.099 -1.915 16.023 1.00 82.38 164 ALA A N 1
ATOM 1271 C CA . ALA A 1 164 ? -9.728 -0.857 16.809 1.00 82.38 164 ALA A CA 1
ATOM 1272 C C . ALA A 1 164 ? -11.235 -0.731 16.533 1.00 82.38 164 ALA A C 1
ATOM 1274 O O . ALA A 1 164 ? -12.001 -0.450 17.451 1.00 82.38 164 ALA A O 1
ATOM 1275 N N . ALA A 1 165 ? -11.661 -0.939 15.285 1.00 83.06 165 ALA A N 1
ATOM 1276 C CA . ALA A 1 165 ? -13.054 -0.796 14.871 1.00 83.06 165 ALA A CA 1
ATOM 1277 C C . ALA A 1 165 ? -13.923 -2.006 15.244 1.00 83.06 165 ALA A C 1
ATOM 1279 O O . ALA A 1 165 ? -15.087 -1.835 15.601 1.00 83.06 165 ALA A O 1
ATOM 1280 N N . TYR A 1 166 ? -13.373 -3.217 15.144 1.00 86.81 166 TYR A N 1
ATOM 1281 C CA . TYR A 1 166 ? -14.136 -4.463 15.255 1.00 86.81 166 TYR A CA 1
ATOM 1282 C C . TYR A 1 166 ? -13.633 -5.403 16.355 1.00 86.81 166 TYR A C 1
ATOM 1284 O O . TYR A 1 166 ? -14.363 -6.300 16.767 1.00 86.81 166 TYR A O 1
ATOM 1292 N N . GLY A 1 167 ? -12.407 -5.214 16.843 1.00 87.69 167 GLY A N 1
ATOM 1293 C CA . GLY A 1 167 ? -11.719 -6.170 17.707 1.00 87.69 167 GLY A CA 1
ATOM 1294 C C . GLY A 1 167 ? -10.872 -7.171 16.917 1.00 87.69 167 GLY A C 1
ATOM 1295 O O . GLY A 1 167 ? -11.071 -7.387 15.718 1.00 87.69 167 GLY A O 1
ATOM 1296 N N . ARG A 1 168 ? -9.898 -7.780 17.603 1.00 89.19 168 ARG A N 1
ATOM 1297 C CA . ARG A 1 168 ? -8.924 -8.701 16.997 1.00 89.19 168 ARG A CA 1
ATOM 1298 C C . ARG A 1 168 ? -9.570 -9.976 16.472 1.00 89.19 168 ARG A C 1
ATOM 1300 O O . ARG A 1 168 ? -9.297 -10.366 15.344 1.00 89.19 168 ARG A O 1
ATOM 1307 N N . ASP A 1 169 ? -10.443 -10.590 17.260 1.00 91.25 169 ASP A N 1
ATOM 1308 C CA . ASP A 1 169 ? -11.034 -11.901 16.952 1.00 91.25 169 ASP A CA 1
ATOM 1309 C C . ASP A 1 169 ? -12.282 -11.805 16.061 1.00 91.25 169 ASP A C 1
ATOM 1311 O O . ASP A 1 169 ? -12.923 -12.806 15.753 1.00 91.25 169 ASP A O 1
ATOM 1315 N N . HIS A 1 170 ? -12.639 -10.594 15.629 1.00 95.12 170 HIS A N 1
ATOM 1316 C CA . HIS A 1 170 ? -13.788 -10.372 14.766 1.00 95.12 170 HIS A CA 1
ATOM 1317 C C . HIS A 1 170 ? -13.521 -10.889 13.346 1.00 95.12 170 HIS A C 1
ATOM 1319 O O . HIS A 1 170 ? -12.447 -10.663 12.788 1.00 95.12 170 HIS A O 1
ATOM 1325 N N . GLU A 1 171 ? -14.529 -11.503 12.719 1.00 93.12 171 GLU A N 1
ATOM 1326 C CA . GLU A 1 171 ? -14.442 -12.113 11.381 1.00 93.12 171 GLU A CA 1
ATOM 1327 C C . GLU A 1 171 ? -13.835 -11.163 10.338 1.00 93.12 171 GLU A C 1
ATOM 1329 O O . GLU A 1 171 ? -12.878 -11.516 9.658 1.00 93.12 171 GLU A O 1
ATOM 1334 N N . ARG A 1 172 ? -14.322 -9.915 10.273 1.00 89.12 172 ARG A N 1
ATOM 1335 C CA . ARG A 1 172 ? -13.780 -8.873 9.375 1.00 89.12 172 ARG A CA 1
ATOM 1336 C C . ARG A 1 172 ? -12.289 -8.602 9.564 1.00 89.12 172 ARG A C 1
ATOM 1338 O O . ARG A 1 172 ? -11.606 -8.292 8.597 1.00 89.12 172 ARG A O 1
ATOM 1345 N N . THR A 1 173 ? -11.794 -8.677 10.794 1.00 90.75 173 THR A N 1
ATOM 1346 C CA . THR A 1 173 ? -10.381 -8.441 11.101 1.00 90.75 173 THR A CA 1
ATOM 1347 C C . THR A 1 173 ? -9.541 -9.658 10.734 1.00 90.75 173 THR A C 1
ATOM 1349 O O . THR A 1 173 ? -8.485 -9.516 10.124 1.00 90.75 173 THR A O 1
ATOM 1352 N N . GLN A 1 174 ? -10.037 -10.859 11.036 1.00 91.62 174 GLN A N 1
ATOM 1353 C CA . GLN A 1 174 ? -9.388 -12.118 10.665 1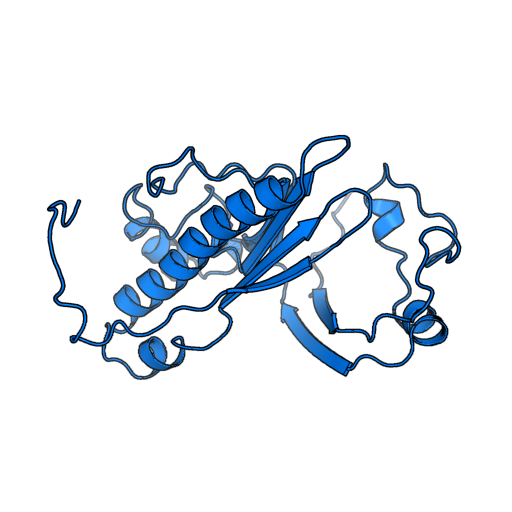.00 91.62 174 GLN A CA 1
ATOM 1354 C C . GLN A 1 174 ? -9.334 -12.316 9.145 1.00 91.62 174 GLN A C 1
ATOM 1356 O O . GLN A 1 174 ? -8.330 -12.803 8.631 1.00 91.62 174 GLN A O 1
ATOM 1361 N N . ALA A 1 175 ? -10.356 -11.858 8.417 1.00 90.06 175 ALA A N 1
ATOM 1362 C CA . ALA A 1 175 ? -10.411 -11.910 6.958 1.00 90.06 175 ALA A CA 1
ATOM 1363 C C . ALA A 1 175 ? -9.275 -11.132 6.273 1.00 90.06 175 ALA A C 1
ATOM 1365 O O . ALA A 1 175 ? -8.970 -11.407 5.120 1.00 90.06 175 ALA A O 1
ATOM 1366 N N . LEU A 1 176 ? -8.614 -10.192 6.958 1.00 88.50 176 LEU A N 1
ATOM 1367 C CA . LEU A 1 176 ? -7.464 -9.475 6.397 1.00 88.50 176 LEU A CA 1
ATOM 1368 C C . LEU A 1 176 ? -6.178 -10.310 6.368 1.00 88.50 176 LEU A C 1
ATOM 1370 O O . LEU A 1 176 ? -5.251 -9.991 5.623 1.00 88.50 176 LEU A O 1
ATOM 1374 N N . LEU A 1 177 ? -6.080 -11.349 7.196 1.00 89.75 177 LEU A N 1
ATOM 1375 C CA . LEU A 1 177 ? -4.883 -12.180 7.270 1.00 89.75 177 LEU A CA 1
ATOM 1376 C C . LEU A 1 177 ? -4.753 -13.014 5.990 1.00 89.75 177 LEU A C 1
ATOM 1378 O O . LEU A 1 177 ? -5.738 -13.513 5.447 1.00 89.75 177 LEU A O 1
ATOM 1382 N N . GLY A 1 178 ? -3.531 -13.125 5.472 1.00 82.69 178 GLY A N 1
ATOM 1383 C CA . GLY A 1 178 ? -3.237 -13.811 4.211 1.00 82.69 178 GLY A CA 1
ATOM 1384 C C . GLY A 1 178 ? -3.675 -13.065 2.943 1.00 82.69 178 GLY A C 1
ATOM 1385 O O . GLY A 1 178 ? -3.285 -13.473 1.852 1.00 82.69 178 GLY A O 1
ATOM 1386 N N . HIS A 1 179 ? -4.426 -11.966 3.059 1.00 86.12 179 HIS A N 1
ATOM 1387 C CA . HIS A 1 179 ? -4.858 -11.157 1.920 1.00 86.12 179 HIS A CA 1
ATOM 1388 C C . HIS A 1 179 ? -3.884 -10.013 1.658 1.00 86.12 179 HIS A C 1
ATOM 1390 O O . HIS A 1 179 ? -3.383 -9.375 2.584 1.00 86.12 179 HIS A O 1
ATOM 1396 N N . ILE A 1 180 ? -3.618 -9.736 0.381 1.00 86.69 180 ILE A N 1
ATOM 1397 C CA . ILE A 1 180 ? -2.773 -8.609 -0.020 1.00 86.69 180 ILE A CA 1
ATOM 1398 C C . ILE A 1 180 ? -3.480 -7.313 0.378 1.00 86.69 180 ILE A C 1
ATOM 1400 O O . ILE A 1 180 ? -4.566 -7.020 -0.111 1.00 86.69 180 ILE A O 1
ATOM 1404 N N . LEU A 1 181 ? -2.847 -6.537 1.258 1.00 87.75 181 LEU A N 1
ATOM 1405 C CA . LEU A 1 181 ? -3.374 -5.252 1.726 1.00 87.75 181 LEU A CA 1
ATOM 1406 C C . LEU A 1 181 ? -2.645 -4.071 1.084 1.00 87.75 181 LEU A C 1
ATOM 1408 O O . LEU A 1 181 ? -3.209 -2.987 0.964 1.00 87.75 181 LEU A O 1
ATOM 1412 N N . VAL A 1 182 ? -1.378 -4.264 0.706 1.00 90.19 182 VAL A N 1
ATOM 1413 C CA . VAL A 1 182 ? -0.527 -3.207 0.152 1.00 90.19 182 VAL A CA 1
ATOM 1414 C C . VAL A 1 182 ? 0.333 -3.775 -0.966 1.00 90.19 182 VAL A C 1
ATOM 1416 O O . VAL A 1 182 ? 0.983 -4.806 -0.795 1.00 90.19 182 VAL A O 1
ATOM 1419 N N . PHE A 1 183 ? 0.396 -3.078 -2.092 1.00 90.12 183 PHE A N 1
ATOM 1420 C CA . PHE A 1 183 ? 1.357 -3.357 -3.149 1.00 90.12 183 PHE A CA 1
ATOM 1421 C C . PHE A 1 183 ? 2.630 -2.533 -2.953 1.00 90.12 183 PHE A C 1
ATOM 1423 O O . PHE A 1 183 ? 2.582 -1.365 -2.566 1.00 90.12 183 PHE A O 1
ATOM 1430 N N . SER A 1 184 ? 3.786 -3.129 -3.243 1.00 91.56 184 SER A N 1
ATOM 1431 C CA . SER A 1 184 ? 5.061 -2.412 -3.259 1.00 91.56 184 SER A CA 1
ATOM 1432 C C . SER A 1 184 ? 5.796 -2.618 -4.577 1.00 91.56 184 SER A C 1
ATOM 1434 O O . SER A 1 184 ? 5.980 -3.769 -4.981 1.00 91.56 184 SER A O 1
ATOM 1436 N N . VAL A 1 185 ? 6.247 -1.525 -5.198 1.00 89.75 185 VAL A N 1
ATOM 1437 C CA . VAL A 1 185 ? 6.917 -1.519 -6.508 1.00 89.75 185 VAL A CA 1
ATOM 1438 C C . VAL A 1 185 ? 8.308 -0.891 -6.399 1.00 89.75 185 VAL A C 1
ATOM 1440 O O . VAL A 1 185 ? 8.460 0.335 -6.450 1.00 89.75 185 VAL A O 1
ATOM 1443 N N . PRO A 1 186 ? 9.351 -1.699 -6.177 1.00 86.88 186 PRO A N 1
ATOM 1444 C CA . PRO A 1 186 ? 10.724 -1.240 -6.282 1.00 86.88 186 PRO A CA 1
ATOM 1445 C C . PRO A 1 186 ? 11.147 -1.290 -7.744 1.00 86.88 186 PRO A C 1
ATOM 1447 O O . PRO A 1 186 ? 10.917 -2.282 -8.439 1.00 86.88 186 PRO A O 1
ATOM 1450 N N . HIS A 1 187 ? 11.765 -0.213 -8.215 1.00 83.44 187 HIS A N 1
ATOM 1451 C CA . HIS A 1 187 ? 12.270 -0.155 -9.576 1.00 83.44 187 HIS A CA 1
ATOM 1452 C C . HIS A 1 187 ? 13.684 0.405 -9.647 1.00 83.44 187 HIS A C 1
ATOM 1454 O O . HIS A 1 187 ? 14.055 1.345 -8.939 1.00 83.44 187 HIS A O 1
ATOM 1460 N N . GLY A 1 188 ? 14.462 -0.194 -10.543 1.00 77.75 188 GLY A N 1
ATOM 1461 C CA . GLY A 1 188 ? 15.756 0.294 -10.985 1.00 77.75 188 GLY A CA 1
ATOM 1462 C C . GLY A 1 188 ? 15.761 0.601 -12.480 1.00 77.75 188 GLY A C 1
ATOM 1463 O O . GLY A 1 188 ? 14.737 0.526 -13.153 1.00 77.75 188 GLY A O 1
ATOM 1464 N N . ASN A 1 189 ? 16.943 0.889 -13.0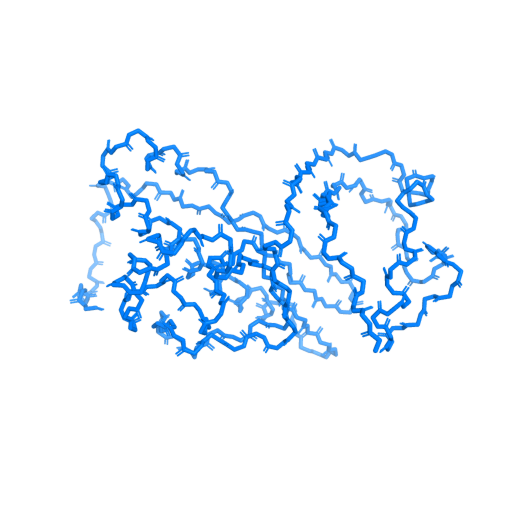25 1.00 76.12 189 ASN A N 1
ATOM 1465 C CA . ASN A 1 189 ? 17.104 1.213 -14.449 1.00 76.12 189 ASN A CA 1
ATOM 1466 C C . ASN A 1 189 ? 16.669 0.085 -15.407 1.00 76.12 189 ASN A C 1
ATOM 1468 O O . ASN A 1 189 ? 16.341 0.360 -16.558 1.00 76.12 189 ASN A O 1
ATOM 1472 N N . HIS A 1 190 ? 16.711 -1.174 -14.960 1.00 76.38 190 HIS A N 1
ATOM 1473 C CA . HIS A 1 190 ? 16.525 -2.349 -15.823 1.00 76.38 190 HIS A CA 1
ATOM 1474 C C . HIS A 1 190 ? 15.464 -3.332 -15.323 1.00 76.38 190 HIS A C 1
ATOM 1476 O O . HIS A 1 190 ? 15.100 -4.249 -16.050 1.00 76.38 190 HIS A O 1
ATOM 1482 N N . VAL A 1 191 ? 14.997 -3.177 -14.084 1.00 74.00 191 VAL A N 1
ATOM 1483 C CA . VAL A 1 191 ? 14.101 -4.134 -13.428 1.00 74.00 191 VAL A CA 1
ATOM 1484 C C . VAL A 1 191 ? 13.043 -3.367 -12.651 1.00 74.00 191 VAL A C 1
ATOM 1486 O O . VAL A 1 191 ? 13.358 -2.402 -11.954 1.00 74.00 191 VAL A O 1
ATOM 1489 N N . VAL A 1 192 ? 11.800 -3.825 -12.761 1.00 80.12 192 VAL A N 1
ATOM 1490 C CA . VAL A 1 192 ? 10.661 -3.386 -11.956 1.00 80.12 192 VAL A CA 1
ATOM 1491 C C . VAL A 1 192 ? 10.072 -4.635 -11.321 1.00 80.12 192 VAL A C 1
ATOM 1493 O O . VAL A 1 192 ? 9.709 -5.564 -12.038 1.00 80.12 192 VAL A O 1
ATOM 1496 N N . ASN A 1 193 ? 9.967 -4.658 -9.995 1.00 80.69 193 ASN A N 1
ATOM 1497 C CA . ASN A 1 193 ? 9.312 -5.749 -9.280 1.00 80.69 193 ASN A CA 1
ATOM 1498 C C . ASN A 1 193 ? 7.939 -5.294 -8.776 1.00 80.69 193 ASN A C 1
ATOM 1500 O O . ASN A 1 193 ? 7.722 -4.113 -8.507 1.00 80.69 193 ASN A O 1
ATOM 1504 N N . LEU A 1 194 ? 7.019 -6.240 -8.598 1.00 85.38 194 LEU A N 1
ATOM 1505 C CA . LEU A 1 194 ? 5.731 -6.014 -7.951 1.00 85.38 194 LEU A CA 1
ATOM 1506 C C . LEU A 1 194 ? 5.547 -7.058 -6.855 1.00 85.38 194 LEU A C 1
ATOM 1508 O O . LEU A 1 194 ? 5.589 -8.257 -7.120 1.00 85.38 194 LEU A O 1
ATOM 1512 N N . TYR A 1 195 ? 5.311 -6.598 -5.630 1.00 86.12 195 TYR A N 1
ATOM 1513 C CA . TYR A 1 195 ? 5.038 -7.473 -4.495 1.00 86.12 195 TYR A CA 1
ATOM 1514 C C . TYR A 1 195 ? 3.691 -7.143 -3.869 1.00 86.12 195 TYR A C 1
ATOM 1516 O O . TYR A 1 195 ? 3.402 -5.977 -3.598 1.00 86.12 195 TYR A O 1
ATOM 1524 N N . GLY A 1 196 ? 2.914 -8.181 -3.568 1.00 87.56 196 GLY A N 1
ATOM 1525 C CA . GLY A 1 196 ? 1.794 -8.097 -2.638 1.00 87.56 196 GLY A CA 1
ATOM 1526 C C . GLY A 1 196 ? 2.283 -8.285 -1.204 1.00 87.56 196 GLY A C 1
ATOM 1527 O O . GLY A 1 196 ? 3.006 -9.236 -0.905 1.00 87.56 196 GLY A O 1
ATOM 1528 N N . ARG A 1 197 ? 1.911 -7.370 -0.312 1.00 90.62 197 ARG A N 1
ATOM 1529 C CA . ARG A 1 197 ? 2.251 -7.404 1.112 1.00 90.62 197 ARG A CA 1
ATOM 1530 C C . ARG A 1 197 ? 0.988 -7.681 1.909 1.00 90.62 197 ARG A C 1
ATOM 1532 O O . ARG A 1 197 ? -0.033 -7.017 1.732 1.00 90.62 197 ARG A O 1
ATOM 1539 N N . TYR A 1 198 ? 1.077 -8.672 2.779 1.00 91.44 198 TYR A N 1
ATOM 1540 C CA . TYR A 1 198 ? -0.027 -9.169 3.583 1.00 91.44 198 TYR A CA 1
ATOM 1541 C C . TYR A 1 198 ? 0.457 -9.447 4.999 1.00 91.44 198 TYR A C 1
ATOM 1543 O O . TYR A 1 198 ? 1.654 -9.612 5.243 1.00 91.44 198 TYR A O 1
ATOM 1551 N N . ALA A 1 199 ? -0.482 -9.484 5.936 1.00 91.19 199 ALA A N 1
ATOM 1552 C CA . ALA A 1 199 ? -0.197 -9.891 7.298 1.00 91.19 199 ALA A CA 1
ATOM 1553 C C . ALA A 1 199 ? -0.467 -11.382 7.489 1.00 91.19 199 ALA A C 1
ATOM 1555 O O . ALA A 1 199 ? -1.382 -11.939 6.884 1.00 91.19 199 ALA A O 1
ATOM 1556 N N . ILE A 1 200 ? 0.303 -12.013 8.368 1.00 88.56 200 ILE A N 1
ATOM 1557 C CA . ILE A 1 200 ? 0.156 -13.424 8.726 1.00 88.56 200 ILE A CA 1
ATOM 1558 C C . ILE A 1 200 ? -0.205 -13.499 10.211 1.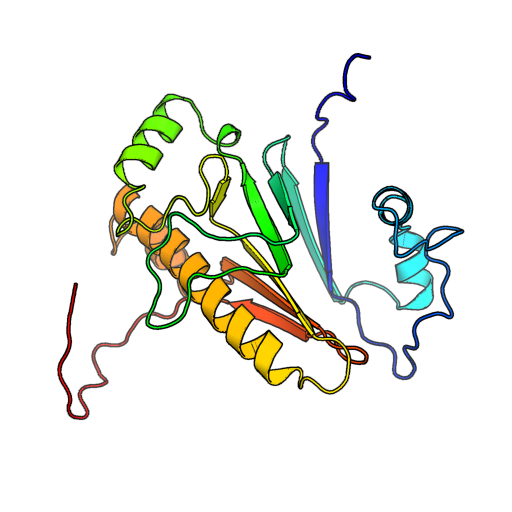00 88.56 200 ILE A C 1
ATOM 1560 O O . ILE A 1 200 ? 0.263 -12.685 11.011 1.00 88.56 200 ILE A O 1
ATOM 1564 N N . ALA A 1 201 ? -1.056 -14.457 10.583 1.00 83.00 201 ALA A N 1
ATOM 1565 C CA . ALA A 1 201 ? -1.307 -14.766 11.985 1.00 83.00 201 ALA A CA 1
ATOM 1566 C C . ALA A 1 201 ? -0.006 -15.259 12.636 1.00 83.00 201 ALA A C 1
ATOM 1568 O O . ALA A 1 201 ? 0.603 -16.207 12.146 1.00 83.00 201 ALA A O 1
ATOM 1569 N N . SER A 1 202 ? 0.409 -14.657 13.750 1.00 69.56 202 SER A N 1
ATOM 1570 C CA . SER A 1 202 ? 1.480 -15.256 14.549 1.00 69.56 202 SER A CA 1
ATOM 1571 C C . SER A 1 202 ? 0.929 -16.518 15.212 1.00 69.56 202 SER A C 1
ATOM 1573 O O . SER A 1 202 ? 0.011 -16.436 16.032 1.00 69.56 202 SER A O 1
ATOM 1575 N N . GLY A 1 203 ? 1.428 -17.689 14.817 1.00 47.31 203 GLY A N 1
ATOM 1576 C CA . GLY A 1 203 ? 1.158 -18.931 15.531 1.00 47.31 203 GLY A CA 1
ATOM 1577 C C . GLY A 1 203 ? 1.884 -18.897 16.874 1.00 47.31 203 GLY A C 1
ATOM 1578 O O . GLY A 1 203 ? 3.058 -18.552 16.927 1.00 47.31 203 GLY A O 1
ATOM 1579 N N . ASN A 1 204 ? 1.213 -19.269 17.963 1.00 44.91 204 ASN A N 1
ATOM 1580 C CA . ASN A 1 204 ? 1.765 -19.277 19.328 1.00 44.91 204 ASN A CA 1
ATOM 1581 C C . ASN A 1 204 ? 2.909 -20.299 19.572 1.00 44.91 204 ASN A C 1
ATOM 1583 O O . ASN A 1 204 ? 3.086 -20.745 20.702 1.00 44.91 204 ASN A O 1
ATOM 1587 N N . ASN A 1 205 ? 3.696 -20.677 18.557 1.00 39.81 205 ASN A N 1
ATOM 1588 C CA . ASN A 1 205 ? 4.714 -21.727 18.664 1.00 39.81 205 ASN A CA 1
ATOM 1589 C C . ASN A 1 205 ? 6.166 -21.302 18.414 1.00 39.81 205 ASN A C 1
ATOM 1591 O O . ASN A 1 205 ? 7.038 -22.149 18.577 1.00 39.81 205 ASN A O 1
ATOM 1595 N N . ASP A 1 206 ? 6.472 -20.028 18.170 1.00 40.66 206 ASP A N 1
ATOM 1596 C CA . ASP A 1 206 ? 7.869 -19.567 18.184 1.00 40.66 206 ASP A CA 1
ATOM 1597 C C . ASP A 1 206 ? 8.242 -19.009 19.563 1.00 40.66 206 ASP A C 1
ATOM 1599 O O . ASP A 1 206 ? 8.508 -17.826 19.761 1.00 40.66 206 ASP A O 1
ATOM 1603 N N . LYS A 1 207 ? 8.265 -19.908 20.554 1.00 42.03 207 LYS A N 1
ATOM 1604 C CA . LYS A 1 207 ? 9.182 -19.777 21.691 1.00 42.03 207 LYS A CA 1
ATOM 1605 C C . LYS A 1 207 ? 10.487 -20.453 21.295 1.00 42.03 207 LYS A C 1
ATOM 1607 O O . LYS A 1 207 ? 10.636 -21.644 21.539 1.00 42.03 207 LYS A O 1
ATOM 1612 N N . LEU A 1 208 ? 11.421 -19.693 20.731 1.00 37.28 208 LEU A N 1
ATOM 1613 C CA . LEU A 1 208 ? 12.847 -20.020 20.762 1.00 37.28 208 LEU A CA 1
ATOM 1614 C C . LEU A 1 208 ? 13.678 -18.727 20.780 1.00 37.28 208 LEU A C 1
ATOM 1616 O O . LEU A 1 208 ? 14.036 -18.169 19.753 1.00 37.28 208 LEU A O 1
ATOM 1620 N N . ASP A 1 209 ? 13.962 -18.347 22.025 1.00 33.06 209 ASP A N 1
ATOM 1621 C CA . ASP A 1 209 ? 15.218 -17.800 22.546 1.00 33.06 209 ASP A CA 1
ATOM 1622 C C . ASP A 1 209 ? 15.563 -16.307 22.368 1.00 33.06 209 ASP A C 1
ATOM 1624 O O . ASP A 1 209 ? 15.238 -15.669 21.375 1.00 33.06 209 ASP A O 1
ATOM 1628 N N . GLY A 1 210 ? 16.180 -15.770 23.432 1.00 33.44 210 GLY A N 1
ATOM 1629 C CA . GLY A 1 210 ? 16.331 -14.359 23.824 1.00 33.44 210 GLY A CA 1
ATOM 1630 C C . GLY A 1 210 ? 16.706 -13.382 22.705 1.00 33.44 210 GLY A C 1
ATOM 1631 O O . GLY A 1 210 ? 17.485 -13.691 21.817 1.00 33.44 210 GLY A O 1
ATOM 1632 N N . THR A 1 211 ? 16.222 -12.143 22.718 1.00 26.78 211 THR A N 1
ATOM 1633 C CA . THR A 1 211 ? 16.370 -11.183 23.820 1.00 26.78 211 THR A CA 1
ATOM 1634 C C . THR A 1 211 ? 15.252 -10.141 23.819 1.00 26.78 211 THR A C 1
ATOM 1636 O O . THR A 1 211 ? 14.759 -9.742 22.768 1.00 26.78 211 THR A O 1
ATOM 1639 N N . ALA A 1 212 ? 14.894 -9.709 25.027 1.00 32.50 212 ALA A N 1
ATOM 1640 C CA . ALA A 1 212 ? 13.906 -8.690 25.350 1.00 32.50 212 ALA A CA 1
ATOM 1641 C C . ALA A 1 212 ? 14.015 -7.409 24.505 1.00 32.50 212 ALA A C 1
ATOM 1643 O O . ALA A 1 212 ? 15.074 -6.796 24.455 1.00 32.50 212 ALA A O 1
ATOM 1644 N N . GLU A 1 213 ? 12.891 -7.000 23.917 1.00 28.66 213 GLU A N 1
ATOM 1645 C CA . GLU A 1 213 ? 12.234 -5.717 24.205 1.00 28.66 213 GLU A CA 1
ATOM 1646 C C . GLU A 1 213 ? 10.830 -5.756 23.579 1.00 28.66 213 GLU A C 1
ATOM 1648 O O . GLU A 1 213 ? 10.598 -5.457 22.407 1.00 28.66 213 GLU A O 1
ATOM 1653 N N . GLU A 1 214 ? 9.888 -6.241 24.387 1.00 30.94 214 GLU A N 1
ATOM 1654 C CA . GLU A 1 214 ? 8.462 -6.018 24.201 1.00 30.94 214 GLU A CA 1
ATOM 1655 C C . GLU A 1 214 ? 8.148 -4.537 24.455 1.00 30.94 214 GLU A C 1
ATOM 1657 O O . GLU A 1 214 ? 8.479 -4.008 25.509 1.00 30.94 214 GLU A O 1
ATOM 1662 N N . LEU A 1 215 ? 7.405 -3.946 23.517 1.00 28.00 215 LEU A N 1
ATOM 1663 C CA . LEU A 1 215 ? 6.327 -2.988 23.775 1.00 28.00 215 LEU A CA 1
ATOM 1664 C C . LEU A 1 215 ? 6.702 -1.664 24.470 1.00 28.00 215 LEU A C 1
ATOM 1666 O O . LEU A 1 215 ? 6.484 -1.509 25.667 1.00 28.00 215 LEU A O 1
ATOM 1670 N N . GLU A 1 216 ? 7.031 -0.662 23.652 1.00 28.48 216 GLU A N 1
ATOM 1671 C CA . GLU A 1 216 ? 6.246 0.585 23.566 1.00 28.48 216 GLU A CA 1
ATOM 1672 C C . GLU A 1 216 ? 5.969 0.918 22.090 1.00 28.48 216 GLU A C 1
ATOM 1674 O O . GLU A 1 216 ? 6.880 0.736 21.248 1.00 28.48 216 GLU A O 1
#

Mean predicted aligned error: 13.58 Å

Solvent-accessible surface area (backbone atoms only — not comparable to full-atom values): 12626 Å² total; per-residue (Å²): 129,87,69,83,72,78,59,67,47,71,52,70,50,71,45,59,56,80,55,99,80,76,63,91,81,80,70,73,52,54,80,60,85,44,97,87,41,75,73,42,65,70,48,62,41,66,70,62,47,32,72,75,51,41,68,60,78,42,73,53,70,49,83,43,66,70,25,73,39,76,38,71,64,37,61,31,79,32,37,64,51,90,90,56,77,59,48,54,36,48,28,37,34,24,34,25,48,80,63,42,53,76,73,50,41,57,52,48,56,76,41,44,39,54,90,25,50,44,26,34,40,101,59,34,30,63,47,40,34,36,26,22,74,32,70,79,91,52,59,52,66,57,21,43,51,53,30,52,54,44,44,50,53,30,44,51,20,55,51,50,50,36,32,72,76,64,32,67,89,29,66,78,37,52,64,47,46,76,36,72,59,19,39,30,34,30,28,37,88,88,50,75,50,81,42,76,39,56,48,73,81,84,66,99,72,83,84,78,80,88,78,93,80,81,85,134

Radius of gyration: 19.54 Å; Cα contacts (8 Å, |Δi|>4): 343; chains: 1; bounding box: 43×50×54 Å

InterPro domains:
  IPR057684 Domain of unknown function DUF7924 [PF25545] (69-206)

Secondary structure (DSSP, 8-state):
------PPEEEEEEE-PPPTT--TTS--TTS---TT-GGGGTT--HHHHHHHH-S-SEEEEEEE-S-EEEEES----SSPPSSSSPP--SEEEEEEGGGS-HHHHHHHHHT-SSSSTTEEETTEEEEEEEEEE--TTS-HHHHHHHHHHHHHHHHHHHHHHHHHHH-TTSHHHHTTBTSEEEEEEEE-SS-B--EEEEB----TT-----------

Sequence (216 aa):
MTGLNDIAHTYAFYLLPQPDNFTLPSWDAGRGYNPVSVYARMNLSVGAMFVEVGAPIAADYFPFVGYIGEKIHSEWVRCESMGASKPNPDFAVRLQRSAFEAGEQGKLENYATPQGLLLFTPNLCLPFLVCEAKTGQVRIDKADTQNIHSASIAVRAILRLYNAAYGRDHERTQALLGHILVFSVPHGNHVVNLYGRYAIASGNNDKLDGTAEELE